Protein 2GD9 (pdb70)

Solvent-accessible surface area: 19080 Å² total

Organism: Bacillus subtilis (strain 168) (NCBI:txid224308)

CATH classification: 3.40.430.10

InterPro domains:
  IPR002734 Bacterial bifunctional deaminase-reductase, C-terminal [PF01872] (9-180)
  IPR024072 Dihydrofolate reductase-like domain superfamily [G3DSA:3.40.430.10] (8-184)
  IPR024072 Dihydrofolate reductase-like domain superfamily [SSF53597] (8-185)
  IPR050765 Riboflavin Biosynthesis HTP Reductase [PTHR38011] (5-185)

Foldseek 3Di:
DDDDDDQAFEAEAAEAEQQFARAAAVRHDVLPDDPPCLLVVLVQFQEEEEEPVCCVPVNQQPVSVVSSVNHHYDYHHQDADPVVRHTDDDVVVVVVVVVVVSVDDGGYYYHDDDLRVQQSCVQNVRHFKYWYFYAHDDSVHHRGNHDPRDDDDDWADDWDADPRRTIIDMTGD/DDDDDDQAAEEEAAEAEPQFARAFAVRDPVLDDDPPCLVVVLVQDQEEEEEPVGCVVLVQDAVNVSVVSSVNHHYDYHYPCPDQVVVVVVVVVVSVDDDGYYYHYDDLSVLASCVLNVRHFKYFYWYAHDDNPHHRGSHDPRPDDQDWDDDWDADPNRIITDMTG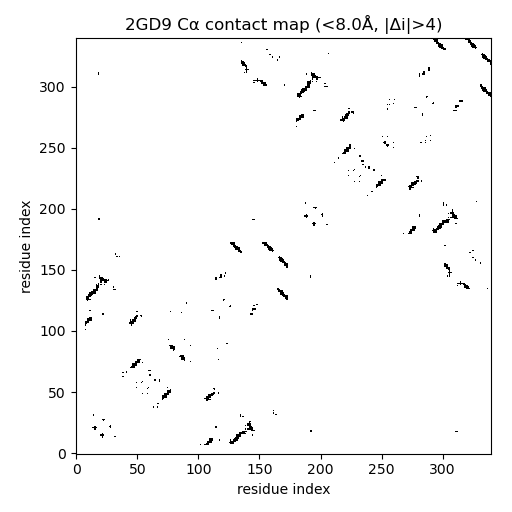RD

Structure (mmCIF, N/CA/C/O backbone):
data_2GD9
#
_entry.id   2GD9
#
_cell.length_a   64.915
_cell.length_b   64.915
_cell.length_c   143.648
_cell.angle_alpha   90.000
_cell.angle_beta   90.000
_cell.angle_gamma   90.000
#
_symmetry.space_group_name_H-M   'P 43'
#
loop_
_entity.id
_entity.type
_entity.pdbx_description
1 polymer 'Hypothetical protein yyaP'
2 non-polymer 'CHLORIDE ION'
3 non-polymer 'PHOSPHATE ION'
4 non-polymer 1,2-ETHANEDIOL
5 water water
#
loop_
_atom_site.group_PDB
_atom_site.id
_atom_site.type_symbol
_atom_site.label_atom_id
_atom_site.label_alt_id
_atom_site.label_comp_id
_atom_site.label_asym_id
_atom_site.label_entity_id
_atom_site.label_seq_id
_atom_site.pdbx_PDB_ins_code
_atom_site.Cartn_x
_atom_site.Cartn_y
_atom_site.Cartn_z
_atom_site.occupancy
_atom_site.B_iso_or_equiv
_atom_site.auth_seq_id
_atom_site.auth_comp_id
_atom_site.auth_asym_id
_atom_site.auth_atom_id
_atom_site.pdbx_PDB_model_num
ATOM 1 N N . GLY A 1 1 ? 42.938 22.445 111.626 1.00 30.43 0 GLY A N 1
ATOM 2 C CA . GLY A 1 1 ? 42.067 21.688 110.690 1.00 30.35 0 GLY A CA 1
ATOM 3 C C . GLY A 1 1 ? 40.687 22.280 110.482 1.00 30.74 0 GLY A C 1
ATOM 4 O O . GLY A 1 1 ? 40.182 23.067 111.282 1.00 30.35 0 GLY A O 1
ATOM 13 N N . THR A 1 3 ? 36.746 22.673 110.310 1.00 30.34 2 THR A N 1
ATOM 14 C CA . THR A 1 3 ? 35.687 22.313 111.232 1.00 29.22 2 THR A CA 1
ATOM 15 C C . THR A 1 3 ? 34.312 22.412 110.560 1.00 28.60 2 THR A C 1
ATOM 16 O O . THR A 1 3 ? 33.344 21.818 111.041 1.00 29.01 2 THR A O 1
ATOM 20 N N . ASN A 1 4 ? 34.250 23.142 109.442 1.00 28.13 3 ASN A N 1
ATOM 21 C CA . ASN A 1 4 ? 33.021 23.366 108.636 1.00 27.76 3 ASN A CA 1
ATOM 22 C C . ASN A 1 4 ? 33.397 23.937 107.249 1.00 27.48 3 ASN A C 1
ATOM 23 O O . ASN A 1 4 ? 34.446 24.552 107.079 1.00 25.59 3 ASN A O 1
ATOM 28 N N . ASN A 1 5 ? 32.544 23.672 106.259 1.00 28.38 4 ASN A N 1
ATOM 29 C CA . ASN A 1 5 ? 32.680 24.236 104.926 1.00 28.84 4 ASN A CA 1
ATOM 30 C C . ASN A 1 5 ? 31.305 24.570 104.401 1.00 29.79 4 ASN A C 1
ATOM 31 O O . ASN A 1 5 ? 30.364 23.784 104.500 1.00 30.62 4 ASN A O 1
ATOM 36 N N . LEU A 1 6 ? 31.182 25.769 103.866 1.00 30.88 5 LEU A N 1
ATOM 37 C CA . LEU A 1 6 ? 29.991 26.151 103.169 1.00 31.26 5 LEU A CA 1
ATOM 38 C C . LEU A 1 6 ? 30.397 26.583 101.748 1.00 31.62 5 LEU A C 1
ATOM 39 O O . LEU A 1 6 ? 31.100 27.587 101.544 1.00 31.72 5 LEU A O 1
ATOM 41 N N . LYS A 1 7 ? 29.993 25.766 100.773 1.00 32.40 6 LYS A N 1
ATOM 42 C CA . LYS A 1 7 ? 30.012 26.145 99.357 1.00 32.75 6 LYS A CA 1
ATOM 43 C C . LYS A 1 7 ? 28.606 26.659 99.038 1.00 32.98 6 LYS A C 1
ATOM 44 O O . LYS A 1 7 ? 27.628 25.903 99.131 1.00 33.22 6 LYS A O 1
ATOM 50 N N . GLN A 1 8 ? 28.501 27.962 98.740 1.00 32.40 7 GLN A N 1
ATOM 51 C CA . GLN A 1 8 ? 27.205 28.617 98.584 1.00 31.48 7 GLN A CA 1
ATOM 52 C C . GLN A 1 8 ? 26.541 28.017 97.351 1.00 31.06 7 GLN A C 1
ATOM 53 O O . GLN A 1 8 ? 27.182 27.835 96.314 1.00 30.32 7 GLN A O 1
ATOM 59 N N . ARG A 1 9 ? 25.266 27.676 97.497 1.00 30.78 8 ARG A N 1
ATOM 60 C CA . ARG A 1 9 ? 24.473 27.084 96.415 1.00 31.16 8 ARG A CA 1
ATOM 61 C C . ARG A 1 9 ? 23.996 28.090 95.332 1.00 31.40 8 ARG A C 1
ATOM 62 O O . ARG A 1 9 ? 23.585 29.229 95.591 1.00 30.96 8 ARG A O 1
ATOM 70 N N . ARG A 1 10 ? 24.000 27.632 94.100 1.00 31.82 9 ARG A N 1
ATOM 71 C CA . ARG A 1 10 ? 23.770 28.537 93.035 1.00 32.17 9 ARG A CA 1
ATOM 72 C C . ARG A 1 10 ? 22.621 28.077 92.207 1.00 31.16 9 ARG A C 1
ATOM 73 O O . ARG A 1 10 ? 22.439 26.890 92.000 1.00 30.75 9 ARG A O 1
ATOM 81 N N . ILE A 1 11 ? 21.816 29.052 91.801 1.00 30.01 10 ILE A N 1
ATOM 82 C CA . ILE A 1 11 ? 20.769 28.840 90.847 1.00 28.82 10 ILE A CA 1
ATOM 83 C C . ILE A 1 11 ? 21.357 29.145 89.472 1.00 28.31 10 ILE A C 1
ATOM 84 O O . ILE A 1 11 ? 21.959 30.207 89.225 1.00 26.85 10 ILE A O 1
ATOM 89 N N . ILE A 1 12 ? 21.219 28.156 88.597 1.00 28.13 11 ILE A N 1
ATOM 90 C CA . ILE A 1 12 ? 21.882 28.169 87.293 1.00 27.78 11 ILE A CA 1
ATOM 91 C C . ILE A 1 12 ? 20.859 27.997 86.191 1.00 27.71 11 ILE A C 1
ATOM 92 O O . ILE A 1 12 ? 20.021 27.113 86.254 1.00 27.40 11 ILE A O 1
ATOM 97 N N . LEU A 1 13 ? 20.909 28.905 85.221 1.00 28.73 12 LEU A N 1
ATOM 98 C CA . LEU A 1 13 ? 20.241 28.731 83.920 1.00 29.21 12 LEU A CA 1
ATOM 99 C C . LEU A 1 13 ? 21.195 28.057 82.945 1.00 28.80 12 LEU A C 1
ATOM 100 O O . LEU A 1 13 ? 22.341 28.482 82.822 1.00 28.12 12 LEU A O 1
ATOM 105 N N . ASP A 1 14 ? 20.713 26.990 82.295 1.00 28.67 13 ASP A N 1
ATOM 106 C CA . ASP A 1 14 ? 21.443 26.294 81.241 1.00 28.29 13 ASP A CA 1
ATOM 107 C C . ASP A 1 14 ? 20.482 26.016 80.062 1.00 27.84 13 ASP A C 1
ATOM 108 O O . ASP A 1 14 ? 19.659 25.098 80.099 1.00 27.80 13 ASP A O 1
ATOM 113 N N . LEU A 1 15 ? 20.590 26.836 79.025 1.00 27.45 14 LEU A N 1
ATOM 114 C CA . LEU A 1 15 ? 19.614 26.810 77.956 1.00 26.76 14 LEU A CA 1
ATOM 115 C C . LEU A 1 15 ? 20.135 27.264 76.596 1.00 26.51 14 LEU A C 1
ATOM 116 O O . LEU A 1 15 ? 21.131 27.964 76.463 1.00 25.25 14 LEU A O 1
ATOM 121 N N . ALA A 1 16 ? 19.409 26.828 75.577 1.00 26.54 15 ALA A N 1
ATOM 122 C CA . ALA A 1 16 ? 19.578 27.309 74.228 1.00 25.80 15 ALA A CA 1
ATOM 123 C C . ALA A 1 16 ? 18.876 28.657 74.080 1.00 25.66 15 ALA A C 1
ATOM 124 O O . ALA A 1 16 ? 17.797 28.897 74.631 1.00 23.97 15 ALA A O 1
ATOM 126 N N . VAL A 1 17 ? 19.537 29.556 73.352 1.00 26.45 16 VAL A N 1
ATOM 127 C CA . VAL A 1 17 ? 18.994 30.883 73.064 1.00 26.21 16 VAL A CA 1
ATOM 128 C C . VAL A 1 17 ? 19.350 31.208 71.625 1.00 26.44 16 VAL A C 1
ATOM 129 O O . VAL A 1 17 ? 20.420 30.814 71.139 1.00 26.25 16 VAL A O 1
ATOM 133 N N . THR A 1 18 ? 18.453 31.884 70.910 1.00 26.44 17 THR A N 1
ATOM 134 C CA . THR A 1 18 ? 18.775 32.265 69.524 1.00 25.92 17 THR A CA 1
ATOM 135 C C . THR A 1 18 ? 19.740 33.447 69.515 1.00 25.78 17 THR A C 1
ATOM 136 O O . THR A 1 18 ? 20.036 34.056 70.546 1.00 26.21 17 THR A O 1
ATOM 140 N N . LEU A 1 19 ? 20.241 33.772 68.340 1.00 26.06 18 LEU A N 1
ATOM 141 C CA . LEU A 1 19 ? 21.130 34.896 68.240 1.00 26.62 18 LEU A CA 1
ATOM 142 C C . LEU A 1 19 ? 20.352 36.189 68.558 1.00 27.13 18 LEU A C 1
ATOM 143 O O . LEU A 1 19 ? 20.894 37.051 69.199 1.00 27.23 18 LEU A O 1
ATOM 148 N N . ASP A 1 20 ? 19.085 36.312 68.149 1.00 27.47 19 ASP A N 1
ATOM 149 C CA . ASP A 1 20 ? 18.269 37.474 68.547 1.00 27.83 19 ASP A CA 1
ATOM 150 C C . ASP A 1 20 ? 17.579 37.377 69.938 1.00 28.64 19 ASP A C 1
ATOM 151 O O . ASP A 1 20 ? 16.678 38.159 70.238 1.00 29.42 19 ASP A O 1
ATOM 156 N N . GLY A 1 21 ? 17.991 36.411 70.763 1.00 29.00 20 GLY A N 1
ATOM 157 C CA . GLY A 1 21 ? 17.737 36.428 72.196 1.00 28.88 20 GLY A CA 1
ATOM 158 C C . GLY A 1 21 ? 16.538 35.665 72.724 1.00 28.77 20 GLY A C 1
ATOM 159 O O . GLY A 1 21 ? 16.142 35.891 73.841 1.00 28.53 20 GLY A O 1
ATOM 160 N N . PHE A 1 22 ? 15.985 34.764 71.921 1.00 29.13 21 PHE A N 1
ATOM 161 C CA . PHE A 1 22 ? 14.752 34.044 72.248 1.00 29.59 21 PHE A CA 1
ATOM 162 C C . PHE A 1 22 ? 15.090 32.630 72.723 1.00 30.19 21 PHE A C 1
ATOM 163 O O . PHE A 1 22 ? 15.887 31.915 72.096 1.00 30.86 21 PHE A O 1
ATOM 171 N N . ILE A 1 23 ? 14.478 32.218 73.819 1.00 30.64 22 ILE A N 1
ATOM 172 C CA . ILE A 1 23 ? 14.762 30.901 74.372 1.00 31.12 22 ILE A CA 1
ATOM 173 C C . ILE A 1 23 ? 13.819 29.822 73.843 1.00 32.09 22 ILE A C 1
ATOM 174 O O . ILE A 1 23 ? 14.018 28.612 74.070 1.00 32.64 22 ILE A O 1
ATOM 179 N N . GLU A 1 24 ? 12.843 30.269 73.074 1.00 33.24 23 GLU A N 1
ATOM 180 C CA . GLU A 1 24 ? 11.695 29.461 72.695 1.00 34.44 23 GLU A CA 1
ATOM 181 C C . GLU A 1 24 ? 10.957 30.267 71.651 1.00 34.54 23 GLU A C 1
ATOM 182 O O . GLU A 1 24 ? 10.930 31.486 71.737 1.00 34.13 23 GLU A O 1
ATOM 188 N N . GLY A 1 25 ? 10.391 29.610 70.645 1.00 35.73 24 GLY A N 1
ATOM 189 C CA . GLY A 1 25 ? 9.544 30.298 69.675 1.00 36.57 24 GLY A CA 1
ATOM 190 C C . GLY A 1 25 ? 8.264 30.835 70.316 1.00 37.43 24 GLY A C 1
ATOM 191 O O . GLY A 1 25 ? 7.896 30.437 71.420 1.00 37.49 24 GLY A O 1
ATOM 192 N N . LYS A 1 26 ? 7.576 31.730 69.619 1.00 38.57 25 LYS A N 1
ATOM 193 C CA . LYS A 1 26 ? 6.420 32.434 70.199 1.00 39.99 25 LYS A CA 1
ATOM 194 C C . LYS A 1 26 ? 5.274 31.471 70.537 1.00 40.20 25 LYS A C 1
ATOM 195 O O . LYS A 1 26 ? 4.559 31.709 71.502 1.00 40.52 25 LYS A O 1
ATOM 201 N N . ASN A 1 27 ? 5.130 30.387 69.762 1.00 40.87 26 ASN A N 1
ATOM 202 C CA . ASN A 1 27 ? 4.205 29.278 70.083 1.00 41.54 26 ASN A CA 1
ATOM 203 C C . ASN A 1 27 ? 4.966 28.074 70.689 1.00 41.23 26 ASN A C 1
ATOM 204 O O . ASN A 1 27 ? 4.618 26.912 70.451 1.00 41.10 26 ASN A O 1
ATOM 209 N N . GLY A 1 28 ? 6.023 28.363 71.453 1.00 40.98 27 GLY A N 1
ATOM 210 C CA . GLY A 1 28 ? 6.804 27.329 72.130 1.00 40.75 27 GLY A CA 1
ATOM 211 C C . GLY A 1 28 ? 7.748 26.487 71.274 1.00 40.65 27 GLY A C 1
ATOM 212 O O . GLY A 1 28 ? 8.127 25.378 71.676 1.00 40.58 27 GLY A O 1
ATOM 213 N N . GLU A 1 29 ? 8.147 26.997 70.109 1.00 40.32 28 GLU A N 1
ATOM 214 C CA . GLU A 1 29 ? 8.984 26.216 69.194 1.00 40.04 28 GLU A CA 1
ATOM 215 C C . GLU A 1 29 ? 10.425 26.151 69.697 1.00 39.40 28 GLU A C 1
ATOM 216 O O . GLU A 1 29 ? 11.018 27.163 70.037 1.00 38.99 28 GLU A O 1
ATOM 222 N N . VAL A 1 30 ? 10.956 24.932 69.715 1.00 38.81 29 VAL A N 1
ATOM 223 C CA . VAL A 1 30 ? 12.314 24.619 70.122 1.00 38.18 29 VAL A CA 1
ATOM 224 C C . VAL A 1 30 ? 12.883 23.560 69.170 1.00 37.88 29 VAL A C 1
ATOM 225 O O . VAL A 1 30 ? 13.668 22.715 69.573 1.00 37.79 29 VAL A O 1
ATOM 229 N N . ASP A 1 31 ? 12.469 23.613 67.905 1.00 37.91 30 ASP A N 1
ATOM 230 C CA . ASP A 1 31 ? 12.939 22.672 66.873 1.00 38.00 30 ASP A CA 1
ATOM 231 C C . ASP A 1 31 ? 14.376 22.990 66.462 1.00 37.73 30 ASP A C 1
ATOM 232 O O . ASP A 1 31 ? 15.168 22.081 66.145 1.00 37.91 30 ASP A O 1
ATOM 237 N N . TRP A 1 32 ? 14.670 24.295 66.477 1.00 36.81 31 TRP A N 1
ATOM 238 C CA . TRP A 1 32 ? 15.974 24.886 66.201 1.00 36.07 31 TRP A CA 1
ATOM 239 C C . TRP A 1 32 ? 17.056 24.595 67.273 1.00 36.72 31 TRP A C 1
ATOM 240 O O . TRP A 1 32 ? 18.241 24.874 67.060 1.00 36.91 31 TRP A O 1
ATOM 251 N N . CYS A 1 33 ? 16.660 24.051 68.420 1.00 36.93 32 CYS A N 1
ATOM 252 C CA . CYS A 1 33 ? 17.612 23.701 69.470 1.00 37.15 32 CYS A CA 1
ATOM 253 C C . CYS A 1 33 ? 18.431 22.469 69.103 1.00 38.74 32 CYS A C 1
ATOM 254 O O . CYS A 1 33 ? 17.924 21.513 68.518 1.00 38.51 32 CYS A O 1
ATOM 257 N N . ILE A 1 34 ? 19.707 22.509 69.468 1.00 40.44 33 ILE A N 1
ATOM 258 C CA . ILE A 1 34 ? 20.662 21.499 69.081 1.00 41.63 33 ILE A CA 1
ATOM 259 C C . ILE A 1 34 ? 21.277 20.932 70.342 1.00 43.51 33 ILE A C 1
ATOM 260 O O . ILE A 1 34 ? 21.806 21.668 71.157 1.00 43.65 33 ILE A O 1
ATOM 273 N N . ASP A 1 36 ? 24.176 18.827 71.731 1.00 48.25 35 ASP A N 1
ATOM 274 C CA . ASP A 1 36 ? 25.487 18.403 71.344 1.00 48.30 35 ASP A CA 1
ATOM 275 C C . ASP A 1 36 ? 26.031 17.594 72.504 1.00 48.62 35 ASP A C 1
ATOM 276 O O . ASP A 1 36 ? 25.856 17.986 73.675 1.00 48.79 35 ASP A O 1
ATOM 281 N N . PRO A 1 37 ? 26.669 16.448 72.192 1.00 48.87 36 PRO A N 1
ATOM 282 C CA . PRO A 1 37 ? 27.275 15.584 73.227 1.00 48.90 36 PRO A CA 1
ATOM 283 C C . PRO A 1 37 ? 28.366 16.243 74.113 1.00 48.69 36 PRO A C 1
ATOM 284 O O . PRO A 1 37 ? 28.561 15.799 75.255 1.00 48.65 36 PRO A O 1
ATOM 288 N N . ASP A 1 38 ? 29.046 17.285 73.598 1.00 48.21 37 ASP A N 1
ATOM 289 C CA . ASP A 1 38 ? 30.154 17.968 74.317 1.00 47.65 37 ASP A CA 1
ATOM 290 C C . ASP A 1 38 ? 29.792 19.296 75.032 1.00 47.66 37 ASP A C 1
ATOM 291 O O . ASP A 1 38 ? 30.687 20.076 75.373 1.00 47.19 37 ASP A O 1
ATOM 304 N N . GLY A 1 40 ? 28.822 19.625 77.997 1.00 47.43 39 GLY A N 1
ATOM 305 C CA . GLY A 1 40 ? 29.120 19.477 79.416 1.00 46.71 39 GLY A CA 1
ATOM 306 C C . GLY A 1 40 ? 27.873 19.332 80.254 1.00 45.93 39 GLY A C 1
ATOM 307 O O . GLY A 1 40 ? 27.827 19.812 81.387 1.00 45.38 39 GLY A O 1
ATOM 308 N N . PHE A 1 41 ? 26.872 18.656 79.693 1.00 45.26 40 PHE A N 1
ATOM 309 C CA . PHE A 1 41 ? 25.524 18.632 80.274 1.00 45.20 40 PHE A CA 1
ATOM 310 C C . PHE A 1 41 ? 25.417 17.524 81.351 1.00 43.99 40 PHE A C 1
ATOM 311 O O . PHE A 1 41 ? 24.734 17.687 82.363 1.00 43.25 40 PHE A O 1
ATOM 319 N N . THR A 1 42 ? 26.113 16.408 81.127 1.00 42.64 41 THR A N 1
ATOM 320 C CA . THR A 1 42 ? 26.255 15.357 82.136 1.00 41.75 41 THR A CA 1
ATOM 321 C C . THR A 1 42 ? 27.015 15.870 83.340 1.00 40.88 41 THR A C 1
ATOM 322 O O . THR A 1 42 ? 26.614 15.622 84.470 1.00 40.50 41 THR A O 1
ATOM 326 N N . ASP A 1 43 ? 28.119 16.569 83.076 1.00 39.94 42 ASP A N 1
ATOM 327 C CA . ASP A 1 43 ? 28.949 17.170 84.117 1.00 39.53 42 ASP A CA 1
ATOM 328 C C . ASP A 1 43 ? 28.253 18.321 84.873 1.00 38.24 42 ASP A C 1
ATOM 329 O O . ASP A 1 43 ? 28.483 18.527 86.077 1.00 37.83 42 ASP A O 1
ATOM 334 N N . PHE A 1 44 ? 27.414 19.077 84.160 1.00 37.34 43 PHE A N 1
ATOM 335 C CA . PHE A 1 44 ? 26.553 20.101 84.780 1.00 35.99 43 PHE A CA 1
ATOM 336 C C . PHE A 1 44 ? 25.512 19.432 85.711 1.00 35.72 43 PHE A C 1
ATOM 337 O O . PHE A 1 44 ? 25.357 19.824 86.865 1.00 35.05 43 PHE A O 1
ATOM 345 N N . LEU A 1 45 ? 24.845 18.384 85.229 1.00 35.88 44 LEU A N 1
ATOM 346 C CA . LEU A 1 45 ? 23.902 17.632 86.060 1.00 35.96 44 LEU A CA 1
ATOM 347 C C . LEU A 1 45 ? 24.557 17.125 87.383 1.00 36.00 44 LEU A C 1
ATOM 348 O O . LEU A 1 45 ? 23.979 17.255 88.465 1.00 35.35 44 LEU A O 1
ATOM 353 N N . ASN A 1 46 ? 25.782 16.602 87.300 1.00 35.91 45 ASN A N 1
ATOM 354 C CA . ASN A 1 46 ? 26.485 16.108 88.503 1.00 35.96 45 ASN A CA 1
ATOM 355 C C . ASN A 1 46 ? 26.780 17.187 89.534 1.00 35.19 45 ASN A C 1
ATOM 356 O O . ASN A 1 46 ? 26.974 16.877 90.682 1.00 35.54 45 ASN A O 1
ATOM 361 N N . GLN A 1 47 ? 26.797 18.446 89.104 1.00 35.01 46 GLN A N 1
ATOM 362 C CA . GLN A 1 47 ? 27.024 19.594 89.972 1.00 34.49 46 GLN A CA 1
ATOM 363 C C . GLN A 1 47 ? 25.715 20.136 90.616 1.00 33.77 46 GLN A C 1
ATOM 364 O O . GLN A 1 47 ? 25.785 21.017 91.478 1.00 33.34 46 GLN A O 1
ATOM 370 N N . ILE A 1 48 ? 24.553 19.612 90.209 1.00 32.94 47 ILE A N 1
ATOM 371 C CA . ILE A 1 48 ? 23.259 19.998 90.791 1.00 32.69 47 ILE A CA 1
ATOM 372 C C . ILE A 1 48 ? 22.607 18.827 91.514 1.00 32.53 47 ILE A C 1
ATOM 373 O O . ILE A 1 48 ? 22.780 17.664 91.131 1.00 32.27 47 ILE A O 1
ATOM 378 N N . ASP A 1 49 ? 21.845 19.141 92.558 1.00 32.12 48 ASP A N 1
ATOM 379 C CA . ASP A 1 49 ? 21.030 18.135 93.237 1.00 31.65 48 ASP A CA 1
ATOM 380 C C . ASP A 1 49 ? 19.518 18.411 93.092 1.00 31.85 48 ASP A C 1
ATOM 381 O O . ASP A 1 49 ? 18.699 17.522 93.373 1.00 31.81 48 ASP A O 1
ATOM 386 N N . THR A 1 50 ? 19.171 19.609 92.592 1.00 31.96 49 THR A N 1
ATOM 387 C CA . THR A 1 50 ? 17.778 20.101 92.506 1.00 31.81 49 THR A CA 1
ATOM 388 C C . THR A 1 50 ? 17.461 20.745 91.143 1.00 30.84 49 THR A C 1
ATOM 389 O O . THR A 1 50 ? 18.323 21.338 90.491 1.00 30.08 49 THR A O 1
ATOM 393 N N . ILE A 1 51 ? 16.201 20.619 90.740 1.00 31.11 50 ILE A N 1
ATOM 394 C CA . ILE A 1 51 ? 15.668 21.273 89.527 1.00 31.18 50 ILE A CA 1
ATOM 395 C C . ILE A 1 51 ? 14.388 22.013 89.881 1.00 30.84 50 ILE A C 1
ATOM 396 O O . ILE A 1 51 ? 13.482 21.420 90.470 1.00 31.03 50 ILE A O 1
ATOM 401 N N . LEU A 1 52 ? 14.326 23.292 89.505 1.00 30.70 51 LEU A N 1
ATOM 402 C CA . LEU A 1 52 ? 13.129 24.143 89.678 1.00 30.47 51 LEU A CA 1
ATOM 403 C C . LEU A 1 52 ? 12.329 24.224 88.384 1.00 30.10 51 LEU A C 1
ATOM 404 O O . LEU A 1 52 ? 12.886 24.447 87.314 1.00 29.23 51 LEU A O 1
ATOM 409 N N . TYR A 1 53 ? 11.021 24.030 88.533 1.00 30.07 52 TYR A N 1
ATOM 410 C CA . TYR A 1 53 ? 10.031 24.065 87.479 1.00 30.20 52 TYR A CA 1
ATOM 411 C C . TYR A 1 53 ? 8.892 24.940 87.953 1.00 30.21 52 TYR A C 1
ATOM 412 O O . TYR A 1 53 ? 8.568 24.917 89.124 1.00 29.78 52 TYR A O 1
ATOM 421 N N . GLY A 1 54 ? 8.253 25.665 87.046 1.00 30.79 53 GLY A N 1
ATOM 422 C CA . GLY A 1 54 ? 6.910 26.187 87.286 1.00 31.47 53 GLY A CA 1
ATOM 423 C C . GLY A 1 54 ? 5.950 25.081 86.885 1.00 32.39 53 GLY A C 1
ATOM 424 O O . GLY A 1 54 ? 6.350 24.156 86.155 1.00 32.59 53 GLY A O 1
ATOM 425 N N . ARG A 1 55 ? 4.696 25.170 87.338 1.00 33.31 54 ARG A N 1
ATOM 426 C CA . ARG A 1 55 ? 3.703 24.072 87.180 1.00 33.89 54 ARG A CA 1
ATOM 427 C C . ARG A 1 55 ? 3.485 23.611 85.736 1.00 33.97 54 ARG A C 1
ATOM 428 O O . ARG A 1 55 ? 3.327 22.413 85.491 1.00 33.69 54 ARG A O 1
ATOM 436 N N . LYS A 1 56 ? 3.486 24.562 84.800 1.00 34.38 55 LYS A N 1
ATOM 437 C CA . LYS A 1 56 ? 3.250 24.281 83.372 1.00 34.90 55 LYS A CA 1
ATOM 438 C C . LYS A 1 56 ? 4.416 23.527 82.686 1.00 35.71 55 LYS A C 1
ATOM 439 O O . LYS A 1 56 ? 4.185 22.681 81.828 1.00 35.49 55 LYS A O 1
ATOM 445 N N . SER A 1 57 ? 5.656 23.844 83.064 1.00 37.55 56 SER A N 1
ATOM 446 C CA . SER A 1 57 ? 6.841 23.135 82.572 1.00 38.20 56 SER A CA 1
ATOM 447 C C . SER A 1 57 ? 6.935 21.752 83.228 1.00 39.30 56 SER A C 1
ATOM 448 O O . SER A 1 57 ? 7.291 20.777 82.584 1.00 38.92 56 SER A O 1
ATOM 451 N N . PHE A 1 58 ? 6.597 21.668 84.510 1.00 40.83 57 PHE A N 1
ATOM 452 C CA . PHE A 1 58 ? 6.601 20.385 85.207 1.00 42.13 57 PHE A CA 1
ATOM 453 C C . PHE A 1 58 ? 5.620 19.372 84.601 1.00 43.77 57 PHE A C 1
ATOM 454 O O . PHE A 1 58 ? 5.983 18.211 84.376 1.00 43.61 57 PHE A O 1
ATOM 462 N N . ASP A 1 59 ? 4.380 19.816 84.368 1.00 45.96 58 ASP A N 1
ATOM 463 C CA . ASP A 1 59 ? 3.307 18.956 83.829 1.00 47.62 58 ASP A CA 1
ATOM 464 C C . ASP A 1 59 ? 3.558 18.439 82.399 1.00 49.59 58 ASP A C 1
ATOM 465 O O . ASP A 1 59 ? 3.054 17.377 82.037 1.00 49.66 58 ASP A O 1
ATOM 470 N N . LEU A 1 60 ? 4.338 19.187 81.615 1.00 52.12 59 LEU A N 1
ATOM 471 C CA . LEU A 1 60 ? 4.736 18.813 80.251 1.00 54.14 59 LEU A CA 1
ATOM 472 C C . LEU A 1 60 ? 6.064 18.033 80.188 1.00 55.98 59 LEU A C 1
ATOM 473 O O . LEU A 1 60 ? 6.083 16.865 79.795 1.00 56.20 59 LEU A O 1
ATOM 478 N N . TRP A 1 61 ? 7.162 18.680 80.575 1.00 58.30 60 TRP A N 1
ATOM 479 C CA . TRP A 1 61 ? 8.517 18.122 80.408 1.00 60.21 60 TRP A CA 1
ATOM 480 C C . TRP A 1 61 ? 8.999 17.344 81.654 1.00 60.98 60 TRP A C 1
ATOM 481 O O . TRP A 1 61 ? 9.941 16.560 81.570 1.00 61.14 60 TRP A O 1
ATOM 492 N N . GLY A 1 62 ? 8.338 17.539 82.794 1.00 61.84 61 GLY A N 1
ATOM 493 C CA . GLY A 1 62 ? 8.965 17.298 84.098 1.00 62.55 61 GLY A CA 1
ATOM 494 C C . GLY A 1 62 ? 9.004 15.896 84.665 1.00 63.29 61 GLY A C 1
ATOM 495 O O . GLY A 1 62 ? 9.569 15.692 85.735 1.00 62.98 61 GLY A O 1
ATOM 496 N N . GLN A 1 63 ? 8.397 14.931 83.977 1.00 64.63 62 GLN A N 1
ATOM 497 C CA . GLN A 1 63 ? 8.399 13.531 84.450 1.00 65.60 62 GLN A CA 1
ATOM 498 C C . GLN A 1 63 ? 8.669 12.471 83.348 1.00 66.11 62 GLN A C 1
ATOM 499 O O . GLN A 1 63 ? 8.465 11.274 83.595 1.00 66.31 62 GLN A O 1
ATOM 505 N N . TYR A 1 64 ? 9.124 12.879 82.157 1.00 66.60 63 TYR A N 1
ATOM 506 C CA . TYR A 1 64 ? 9.545 11.902 81.133 1.00 67.11 63 TYR A CA 1
ATOM 507 C C . TYR A 1 64 ? 10.388 12.543 80.034 1.00 67.06 63 TYR A C 1
ATOM 508 O O . TYR A 1 64 ? 9.879 13.292 79.200 1.00 67.08 63 TYR A O 1
ATOM 517 N N . LYS A 1 75 ? 18.440 9.591 76.532 1.00 57.68 74 LYS A N 1
ATOM 518 C CA . LYS A 1 75 ? 18.031 8.329 77.156 1.00 57.89 74 LYS A CA 1
ATOM 519 C C . LYS A 1 75 ? 18.657 8.133 78.541 1.00 57.67 74 LYS A C 1
ATOM 520 O O . LYS A 1 75 ? 17.988 7.702 79.491 1.00 57.58 74 LYS A O 1
ATOM 526 N N . GLU A 1 76 ? 19.954 8.420 78.629 1.00 57.35 75 GLU A N 1
ATOM 527 C CA . GLU A 1 76 ? 20.695 8.352 79.890 1.00 57.02 75 GLU A CA 1
ATOM 528 C C . GLU A 1 76 ? 20.635 9.678 80.625 1.00 56.44 75 GLU A C 1
ATOM 529 O O . GLU A 1 76 ? 20.639 9.702 81.858 1.00 56.27 75 GLU A O 1
ATOM 535 N N . LEU A 1 77 ? 20.604 10.768 79.849 1.00 55.81 76 LEU A N 1
ATOM 536 C CA . LEU A 1 77 ? 20.388 12.132 80.360 1.00 55.31 76 LEU A CA 1
ATOM 537 C C . LEU A 1 77 ? 19.107 12.264 81.172 1.00 54.45 76 LEU A C 1
ATOM 538 O O . LEU A 1 77 ? 19.058 13.027 82.131 1.00 54.30 76 LEU A O 1
ATOM 543 N N . TRP A 1 78 ? 18.072 11.535 80.770 1.00 53.49 77 TRP A N 1
ATOM 544 C CA . TRP A 1 78 ? 16.789 11.607 81.448 1.00 52.88 77 TRP A CA 1
ATOM 545 C C . TRP A 1 78 ? 16.787 10.812 82.747 1.00 51.29 77 TRP A C 1
ATOM 546 O O . TRP A 1 78 ? 16.028 11.134 83.653 1.00 50.89 77 TRP A O 1
ATOM 557 N N . LYS A 1 79 ? 17.664 9.810 82.856 1.00 49.62 78 LYS A N 1
ATOM 558 C CA . LYS A 1 79 ? 17.852 9.063 84.115 1.00 48.36 78 LYS A CA 1
ATOM 559 C C . LYS A 1 79 ? 18.550 9.928 85.193 1.00 47.20 78 LYS A C 1
ATOM 560 O O . LYS A 1 79 ? 18.184 9.880 86.372 1.00 46.89 78 LYS A O 1
ATOM 562 N N . LEU A 1 80 ? 19.553 10.709 84.765 1.00 45.94 79 LEU A N 1
ATOM 563 C CA . LEU A 1 80 ? 20.223 11.726 85.597 1.00 44.74 79 LEU A CA 1
ATOM 564 C C . LEU A 1 80 ? 19.281 12.868 85.950 1.00 43.47 79 LEU A C 1
ATOM 565 O O . LEU A 1 80 ? 19.187 13.253 87.122 1.00 43.59 79 LEU A O 1
ATOM 570 N N . VAL A 1 81 ? 18.631 13.441 84.934 1.00 41.82 80 VAL A N 1
ATOM 571 C CA . VAL A 1 81 ? 17.680 14.521 85.163 1.00 41.24 80 VAL A CA 1
ATOM 572 C C . VAL A 1 81 ? 16.662 14.107 86.248 1.00 40.49 80 VAL A C 1
ATOM 573 O O . VAL A 1 81 ? 16.541 14.775 87.296 1.00 40.67 80 VAL A O 1
ATOM 577 N N . HIS A 1 82 ? 15.973 12.985 86.021 1.00 39.68 81 HIS A N 1
ATOM 578 C CA . HIS A 1 82 ? 14.905 12.556 86.923 1.00 39.17 81 HIS A CA 1
ATOM 579 C C . HIS A 1 82 ? 15.447 12.018 88.247 1.00 38.42 81 HIS A C 1
ATOM 580 O O . HIS A 1 82 ? 14.686 11.865 89.183 1.00 38.44 81 HIS A O 1
ATOM 587 N N . SER A 1 83 ? 16.762 11.784 88.338 1.00 37.83 82 SER A N 1
ATOM 588 C CA . SER A 1 83 ? 17.423 11.485 89.625 1.00 37.03 82 SER A CA 1
ATOM 589 C C . SER A 1 83 ? 17.528 12.720 90.522 1.00 36.62 82 SER A C 1
ATOM 590 O O . SER A 1 83 ? 17.781 12.582 91.715 1.00 36.00 82 SER A O 1
ATOM 593 N N . LYS A 1 84 ? 17.326 13.917 89.958 1.00 36.24 83 LYS A N 1
ATOM 594 C CA . LYS A 1 84 ? 17.434 15.158 90.735 1.00 35.86 83 LYS A CA 1
ATOM 595 C C . LYS A 1 84 ? 16.167 15.426 91.535 1.00 35.94 83 LYS A C 1
ATOM 596 O O . LYS A 1 84 ? 15.087 15.021 91.145 1.00 36.16 83 LYS A O 1
ATOM 602 N N . LYS A 1 85 ? 16.313 16.092 92.678 1.00 36.27 84 LYS A N 1
ATOM 603 C CA . LYS A 1 85 ? 15.156 16.535 93.458 1.00 36.50 84 LYS A CA 1
ATOM 604 C C . LYS A 1 85 ? 14.431 17.571 92.603 1.00 35.89 84 LYS A C 1
ATOM 605 O O . LYS A 1 85 ? 15.065 18.396 91.941 1.00 36.20 84 LYS A O 1
ATOM 611 N N . LYS A 1 86 ? 13.111 17.486 92.559 1.00 35.45 85 LYS A N 1
ATOM 612 C CA . LYS A 1 86 ? 12.318 18.366 91.727 1.00 35.25 85 LYS A CA 1
ATOM 613 C C . LYS A 1 86 ? 11.507 19.265 92.624 1.00 35.08 85 LYS A C 1
ATOM 614 O O . LYS A 1 86 ? 10.952 18.796 93.600 1.00 35.33 85 LYS A O 1
ATOM 620 N N . TYR A 1 87 ? 11.469 20.561 92.314 1.00 34.89 86 TYR A N 1
ATOM 621 C CA . TYR A 1 87 ? 10.673 21.526 93.096 1.00 34.84 86 TYR A CA 1
ATOM 622 C C . TYR A 1 87 ? 9.833 22.399 92.149 1.00 34.10 86 TYR A C 1
ATOM 623 O O . TYR A 1 87 ? 10.335 22.875 91.145 1.00 33.92 86 TYR A O 1
ATOM 632 N N . VAL A 1 88 ? 8.562 22.611 92.497 1.00 33.71 87 VAL A N 1
ATOM 633 C CA . VAL A 1 88 ? 7.569 23.190 91.579 1.00 32.81 87 VAL A CA 1
ATOM 634 C C . VAL A 1 88 ? 6.963 24.475 92.166 1.00 32.12 87 VAL A C 1
ATOM 635 O O . VAL A 1 88 ? 6.434 24.457 93.268 1.00 32.02 87 VAL A O 1
ATOM 639 N N . PHE A 1 89 ? 7.093 25.572 91.408 1.00 31.85 88 PHE A N 1
ATOM 640 C CA . PHE A 1 89 ? 6.474 26.871 91.673 1.00 31.54 88 PHE A CA 1
ATOM 641 C C . PHE A 1 89 ? 5.121 27.029 90.908 1.00 31.89 88 PHE A C 1
ATOM 642 O O . PHE A 1 89 ? 4.851 26.380 89.864 1.00 31.11 88 PHE A O 1
ATOM 650 N N . SER A 1 90 ? 4.264 27.890 91.460 1.00 31.89 89 SER A N 1
ATOM 651 C CA . SER A 1 90 ? 3.029 28.292 90.792 1.00 31.35 89 SER A CA 1
ATOM 652 C C . SER A 1 90 ? 3.351 29.125 89.556 1.00 31.11 89 SER A C 1
ATOM 653 O O . SER A 1 90 ? 4.214 30.014 89.598 1.00 30.82 89 SER A O 1
ATOM 656 N N . ARG A 1 91 ? 2.664 28.795 88.461 1.00 30.99 90 ARG A N 1
ATOM 657 C CA . ARG A 1 91 ? 2.650 29.610 87.261 1.00 30.76 90 ARG A CA 1
ATOM 658 C C . ARG A 1 91 ? 1.192 29.865 86.869 1.00 30.00 90 ARG A C 1
ATOM 659 O O . ARG A 1 91 ? 0.723 29.416 85.816 1.00 30.21 90 ARG A O 1
ATOM 667 N N . THR A 1 92 ? 0.485 30.572 87.747 1.00 28.73 91 THR A N 1
ATOM 668 C CA . THR A 1 92 ? -0.862 31.049 87.485 1.00 27.73 91 THR A CA 1
ATOM 669 C C . THR A 1 92 ? -0.935 31.823 86.158 1.00 27.36 91 THR A C 1
ATOM 670 O O . THR A 1 92 ? -0.115 32.680 85.884 1.00 26.97 91 THR A O 1
ATOM 674 N N . GLN A 1 93 ? -1.936 31.512 85.344 1.00 27.47 92 GLN A N 1
ATOM 675 C CA . GLN A 1 93 ? -2.223 32.304 84.167 1.00 27.93 92 GLN A CA 1
ATOM 676 C C . GLN A 1 93 ? -3.289 33.365 84.488 1.00 27.34 92 GLN A C 1
ATOM 677 O O . GLN A 1 93 ? -4.400 33.050 84.957 1.00 27.63 92 GLN A O 1
ATOM 683 N N . ASN A 1 94 ? -2.926 34.624 84.257 1.00 26.55 93 ASN A N 1
ATOM 684 C CA . ASN A 1 94 ? -3.876 35.722 84.340 1.00 26.11 93 ASN A CA 1
ATOM 685 C C . ASN A 1 94 ? -4.611 35.856 83.001 1.00 26.16 93 ASN A C 1
ATOM 686 O O . ASN A 1 94 ? -4.008 36.211 81.973 1.00 25.72 93 ASN A O 1
ATOM 691 N N . GLU A 1 95 ? -5.912 35.592 83.028 1.00 26.11 94 GLU A N 1
ATOM 692 C CA . GLU A 1 95 ? -6.719 35.597 81.826 1.00 26.77 94 GLU A CA 1
ATOM 693 C C . GLU A 1 95 ? -7.008 37.022 81.345 1.00 27.22 94 GLU A C 1
ATOM 694 O O . GLU A 1 95 ? -7.493 37.208 80.222 1.00 26.65 94 GLU A O 1
ATOM 700 N N . ILE A 1 96 ? -6.709 38.011 82.190 1.00 28.12 95 ILE A N 1
ATOM 701 C CA . ILE A 1 96 ? -6.856 39.417 81.830 1.00 29.32 95 ILE A CA 1
ATOM 702 C C . ILE A 1 96 ? -5.978 39.753 80.619 1.00 30.56 95 ILE A C 1
ATOM 703 O O . ILE A 1 96 ? -6.482 40.263 79.621 1.00 30.22 95 ILE A O 1
ATOM 708 N N . ASP A 1 97 ? -4.679 39.453 80.717 1.00 32.03 96 ASP A N 1
ATOM 709 C CA . ASP A 1 97 ? -3.714 39.759 79.652 1.00 33.01 96 ASP A CA 1
ATOM 710 C C . ASP A 1 97 ? -3.027 38.515 79.041 1.00 33.46 96 ASP A C 1
ATOM 711 O O . ASP A 1 97 ? -2.136 38.653 78.186 1.00 33.30 96 ASP A O 1
ATOM 716 N N . ASN A 1 98 ? -3.459 37.320 79.467 1.00 33.78 97 ASN A N 1
ATOM 717 C CA . ASN A 1 98 ? -2.874 36.033 79.034 1.00 33.88 97 ASN A CA 1
ATOM 718 C C . ASN A 1 98 ? -1.371 35.922 79.274 1.00 33.76 97 ASN A C 1
ATOM 719 O O . ASN A 1 98 ? -0.624 35.455 78.426 1.00 33.25 97 ASN A O 1
ATOM 724 N N . GLN A 1 99 ? -0.964 36.338 80.463 1.00 34.00 98 GLN A N 1
ATOM 725 C CA . GLN A 1 99 ? 0.402 36.231 80.909 1.00 34.36 98 GLN A CA 1
ATOM 726 C C . GLN A 1 99 ? 0.469 35.612 82.302 1.00 33.49 98 GLN A C 1
ATOM 727 O O . GLN A 1 99 ? -0.502 35.655 83.063 1.00 33.07 98 GLN A O 1
ATOM 733 N N . ALA A 1 100 ? 1.617 35.003 82.599 1.00 32.76 99 ALA A N 1
ATOM 734 C CA . ALA A 1 100 ? 1.879 34.431 83.916 1.00 32.21 99 ALA A CA 1
ATOM 735 C C . ALA A 1 100 ? 1.890 35.518 84.977 1.00 31.85 99 ALA A C 1
ATOM 736 O O . ALA A 1 100 ? 2.334 36.649 84.734 1.00 31.33 99 ALA A O 1
ATOM 738 N N . ILE A 1 101 ? 1.384 35.160 86.154 1.00 31.36 100 ILE A N 1
ATOM 739 C CA . ILE A 1 101 ? 1.298 36.085 87.253 1.00 31.24 100 ILE A CA 1
ATOM 740 C C . ILE A 1 101 ? 1.845 35.372 88.477 1.00 31.13 100 ILE A C 1
ATOM 741 O O . ILE A 1 101 ? 1.454 34.241 88.768 1.00 30.70 100 ILE A O 1
ATOM 746 N N . PHE A 1 102 ? 2.791 36.043 89.144 1.00 31.52 101 PH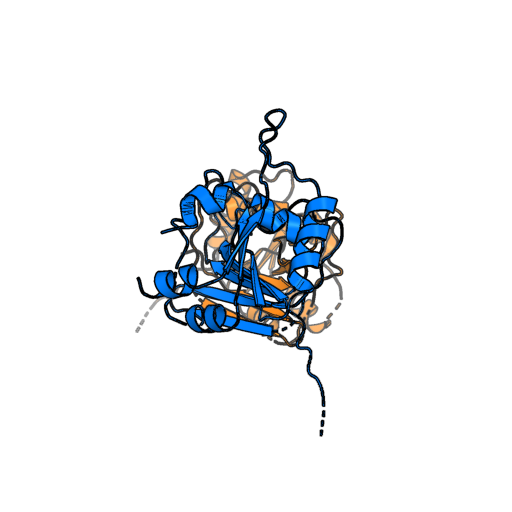E A N 1
ATOM 747 C CA . PHE A 1 102 ? 3.531 35.503 90.285 1.00 31.58 101 PHE A CA 1
ATOM 748 C C . PHE A 1 102 ? 3.412 36.452 91.488 1.00 31.76 101 PHE A C 1
ATOM 749 O O . PHE A 1 102 ? 3.247 37.677 91.350 1.00 30.89 101 PHE A O 1
ATOM 757 N N . ILE A 1 103 ? 3.508 35.854 92.671 1.00 31.80 102 ILE A N 1
ATOM 758 C CA . ILE A 1 103 ? 3.701 36.582 93.908 1.00 31.77 102 ILE A CA 1
ATOM 759 C C . ILE A 1 103 ? 5.214 36.490 94.234 1.00 32.10 102 ILE A C 1
ATOM 760 O O . ILE A 1 103 ? 5.698 35.460 94.673 1.00 31.37 102 ILE A O 1
ATOM 765 N N . ASN A 1 104 ? 5.948 37.569 93.996 1.00 32.73 103 ASN A N 1
ATOM 766 C CA . ASN A 1 104 ? 7.408 37.564 94.107 1.00 33.91 103 ASN A CA 1
ATOM 767 C C . ASN A 1 104 ? 7.920 37.286 95.507 1.00 34.33 103 ASN A C 1
ATOM 768 O O . ASN A 1 104 ? 9.001 36.716 95.654 1.00 33.59 103 ASN A O 1
ATOM 773 N N . ASP A 1 105 ? 7.163 37.726 96.514 1.00 35.33 104 ASP A N 1
ATOM 774 C CA . ASP A 1 105 ? 7.487 37.482 97.923 1.00 36.25 104 ASP A CA 1
ATOM 775 C C . ASP A 1 105 ? 7.409 36.006 98.269 1.00 36.62 104 ASP A C 1
ATOM 776 O O . ASP A 1 105 ? 8.188 35.544 99.091 1.00 37.68 104 ASP A O 1
ATOM 781 N N . ASN A 1 106 ? 6.451 35.284 97.682 1.00 37.08 105 ASN A N 1
ATOM 782 C CA . ASN A 1 106 ? 6.347 33.812 97.806 1.00 37.48 105 ASN A CA 1
ATOM 783 C C . ASN A 1 106 ? 7.537 33.106 97.169 1.00 37.52 105 ASN A C 1
ATOM 784 O O . ASN A 1 106 ? 8.065 32.151 97.718 1.00 37.71 105 ASN A O 1
ATOM 789 N N . ILE A 1 107 ? 7.912 33.559 95.973 1.00 38.02 106 ILE A N 1
ATOM 790 C CA . ILE A 1 107 ? 9.081 33.051 95.256 1.00 37.76 106 ILE A CA 1
ATOM 791 C C . ILE A 1 107 ? 10.336 33.180 96.109 1.00 37.44 106 ILE A C 1
ATOM 792 O O . ILE A 1 107 ? 11.040 32.202 96.284 1.00 36.84 106 ILE A O 1
ATOM 797 N N . LEU A 1 108 ? 10.593 34.370 96.647 1.00 37.92 107 LEU A N 1
ATOM 798 C CA . LEU A 1 108 ? 11.786 34.616 97.477 1.00 38.73 107 LEU A CA 1
ATOM 799 C C . LEU A 1 108 ? 11.801 33.805 98.774 1.00 39.21 107 LEU A C 1
ATOM 800 O O . LEU A 1 108 ? 12.854 33.324 99.178 1.00 39.62 107 LEU A O 1
ATOM 805 N N . GLU A 1 109 ? 10.650 33.694 99.436 1.00 39.73 108 GLU A N 1
ATOM 806 C CA . GLU A 1 109 ? 10.481 32.804 100.584 1.00 40.69 108 GLU A CA 1
ATOM 807 C C . GLU A 1 109 ? 10.839 31.357 100.230 1.00 40.22 108 GLU A C 1
ATOM 808 O O . GLU A 1 109 ? 11.615 30.711 100.941 1.00 40.21 108 GLU A O 1
ATOM 814 N N . GLU A 1 110 ? 10.284 30.854 99.124 1.00 39.66 109 GLU A N 1
ATOM 815 C CA . GLU A 1 110 ? 10.505 29.458 98.720 1.00 39.23 109 GLU A CA 1
ATOM 816 C C . GLU A 1 110 ? 11.943 29.168 98.313 1.00 38.44 109 GLU A C 1
ATOM 817 O O . GLU A 1 110 ? 12.474 28.100 98.666 1.00 38.35 109 GLU A O 1
ATOM 823 N N . VAL A 1 111 ? 12.562 30.103 97.583 1.00 37.48 110 VAL A N 1
ATOM 824 C CA . VAL A 1 111 ? 13.955 29.973 97.163 1.00 37.39 110 VAL A CA 1
ATOM 825 C C . VAL A 1 111 ? 14.893 30.042 98.383 1.00 37.35 110 VAL A C 1
ATOM 826 O O . VAL A 1 111 ? 15.838 29.279 98.466 1.00 38.21 110 VAL A O 1
ATOM 830 N N . ASN A 1 112 ? 14.621 30.931 99.328 1.00 37.16 111 ASN A N 1
ATOM 831 C CA . ASN A 1 112 ? 15.413 31.017 100.568 1.00 37.26 111 ASN A CA 1
ATOM 832 C C . ASN A 1 112 ? 15.299 29.802 101.507 1.00 36.83 111 ASN A C 1
ATOM 833 O O . ASN A 1 112 ? 16.293 29.345 102.083 1.00 35.18 111 ASN A O 1
ATOM 838 N N . LYS A 1 113 ? 14.090 29.269 101.615 1.00 37.26 112 LYS A N 1
ATOM 839 C CA . LYS A 1 113 ? 13.843 27.999 102.312 1.00 37.76 112 LYS A CA 1
ATOM 840 C C . LYS A 1 113 ? 14.732 26.853 101.769 1.00 37.94 112 LYS A C 1
ATOM 841 O O . LYS A 1 113 ? 15.279 26.076 102.554 1.00 38.04 112 LYS A O 1
ATOM 844 N N . LEU A 1 114 ? 14.861 26.768 100.434 1.00 38.08 113 LEU A N 1
ATOM 845 C CA . LEU A 1 114 ? 15.740 25.809 99.727 1.00 37.83 113 LEU A CA 1
ATOM 846 C C . LEU A 1 114 ? 17.225 26.014 99.972 1.00 37.40 113 LEU A C 1
ATOM 847 O O . LEU A 1 114 ? 17.961 25.070 100.215 1.00 36.55 113 LEU A O 1
ATOM 852 N N . LYS A 1 115 ? 17.652 27.265 99.840 1.00 37.55 114 LYS A N 1
ATOM 853 C CA . LYS A 1 115 ? 19.039 27.672 100.061 1.00 37.65 114 LYS A CA 1
ATOM 854 C C . LYS A 1 115 ? 19.491 27.464 101.522 1.00 38.56 114 LYS A C 1
ATOM 855 O O . LYS A 1 115 ? 20.703 27.389 101.803 1.00 38.58 114 LYS A O 1
ATOM 861 N N . LYS A 1 116 ? 18.525 27.386 102.446 1.00 39.07 115 LYS A N 1
ATOM 862 C CA . LYS A 1 116 ? 18.820 27.110 103.862 1.00 39.81 115 LYS A CA 1
ATOM 863 C C . LYS A 1 116 ? 19.324 25.694 104.021 1.00 39.78 115 LYS A C 1
ATOM 864 O O . LYS A 1 116 ? 20.169 25.439 104.859 1.00 39.54 115 LYS A O 1
ATOM 870 N N . ASN A 1 117 ? 18.823 24.781 103.196 1.00 40.38 116 ASN A N 1
ATOM 871 C CA . ASN A 1 117 ? 19.189 23.368 103.314 1.00 41.13 116 ASN A CA 1
ATOM 872 C C . ASN A 1 117 ? 20.577 23.094 102.783 1.00 41.50 116 ASN A C 1
ATOM 873 O O . ASN A 1 117 ? 21.076 23.842 101.943 1.00 41.55 116 ASN A O 1
ATOM 878 N N . PRO A 1 118 ? 21.212 22.010 103.270 1.00 41.92 117 PRO A N 1
ATOM 879 C CA . PRO A 1 118 ? 22.517 21.631 102.705 1.00 41.70 117 PRO A CA 1
ATOM 880 C C . PRO A 1 118 ? 22.353 20.996 101.307 1.00 40.75 117 PRO A C 1
ATOM 881 O O . PRO A 1 118 ? 21.338 20.362 101.047 1.00 41.60 117 PRO A O 1
ATOM 885 N N . GLY A 1 119 ? 23.321 21.182 100.412 1.00 39.32 118 GLY A N 1
ATOM 886 C CA . GLY A 1 119 ? 23.226 20.580 99.073 1.00 38.06 118 GLY A CA 1
ATOM 887 C C . GLY A 1 119 ? 24.137 21.201 98.021 1.00 36.66 118 GLY A C 1
ATOM 888 O O . GLY A 1 119 ? 24.965 22.044 98.334 1.00 35.92 118 GLY A O 1
ATOM 889 N N . LYS A 1 120 ? 23.968 20.759 96.777 1.00 35.11 119 LYS A N 1
ATOM 890 C CA . LYS A 1 120 ? 24.751 21.236 95.640 1.00 34.28 119 LYS A CA 1
ATOM 891 C C . LYS A 1 120 ? 23.952 22.307 94.871 1.00 33.08 119 LYS A C 1
ATOM 892 O O . LYS A 1 120 ? 23.124 22.981 95.427 1.00 33.43 119 LYS A O 1
ATOM 898 N N . ASP A 1 121 ? 24.204 22.478 93.585 1.00 32.60 120 ASP A N 1
ATOM 899 C CA . ASP A 1 121 ? 23.585 23.572 92.824 1.00 31.81 120 ASP A CA 1
ATOM 900 C C . ASP A 1 121 ? 22.161 23.256 92.323 1.00 30.70 120 ASP A C 1
ATOM 901 O O . ASP A 1 121 ? 21.667 22.152 92.453 1.00 30.62 120 ASP A O 1
ATOM 906 N N . ILE A 1 122 ? 21.492 24.283 91.819 1.00 30.14 121 ILE A N 1
ATOM 907 C CA . ILE A 1 122 ? 20.063 24.243 91.508 1.00 29.14 121 ILE A CA 1
ATOM 908 C C . ILE A 1 122 ? 19.898 24.718 90.079 1.00 28.54 121 ILE A C 1
ATOM 909 O O . ILE A 1 122 ? 20.316 25.807 89.746 1.00 28.56 121 ILE A O 1
ATOM 914 N N . TRP A 1 123 ? 19.255 23.899 89.261 1.00 28.78 122 TRP A N 1
ATOM 915 C CA . TRP A 1 123 ? 18.941 24.217 87.868 1.00 28.29 122 TRP A CA 1
ATOM 916 C C . TRP A 1 123 ? 17.544 24.807 87.747 1.00 28.00 122 TRP A C 1
ATOM 917 O O . TRP A 1 123 ? 16.566 24.149 88.021 1.00 26.57 122 TRP A O 1
ATOM 928 N N . LEU A 1 124 ? 17.478 26.056 87.309 1.00 28.47 123 LEU A N 1
ATOM 929 C CA . LEU A 1 124 ? 16.214 26.680 86.937 1.00 29.08 123 LEU A CA 1
ATOM 930 C C . LEU A 1 124 ? 15.875 26.280 85.491 1.00 29.71 123 LEU A C 1
ATOM 931 O O . LEU A 1 124 ? 16.394 26.838 84.504 1.00 28.98 123 LEU A O 1
ATOM 936 N N . TYR A 1 125 ? 14.991 25.287 85.401 1.00 31.28 124 TYR A N 1
ATOM 937 C CA . TYR A 1 125 ? 14.647 24.571 84.163 1.00 32.21 124 TYR A CA 1
ATOM 938 C C . TYR A 1 125 ? 13.691 25.321 83.177 1.00 32.06 124 TYR A C 1
ATOM 939 O O . TYR A 1 125 ? 13.885 25.302 81.955 1.00 32.05 124 TYR A O 1
ATOM 948 N N . GLY A 1 126 ? 12.667 25.977 83.723 1.00 31.44 125 GLY A N 1
ATOM 949 C CA . GLY A 1 126 ? 11.608 26.610 82.924 1.00 30.79 125 GLY A CA 1
ATOM 950 C C . GLY A 1 126 ? 10.277 26.616 83.689 1.00 30.20 125 GLY A C 1
ATOM 951 O O . GLY A 1 126 ? 10.229 26.199 84.854 1.00 28.95 125 GLY A O 1
ATOM 952 N N . GLY A 1 127 ? 9.199 27.094 83.065 1.00 29.68 126 GLY A N 1
ATOM 953 C CA . GLY A 1 127 ? 9.176 27.577 81.676 1.00 29.01 126 GLY A CA 1
ATOM 954 C C . GLY A 1 127 ? 9.655 29.000 81.534 1.00 29.03 126 GLY A C 1
ATOM 955 O O . GLY A 1 127 ? 10.202 29.570 82.454 1.00 28.11 126 GLY A O 1
ATOM 956 N N . ALA A 1 128 ? 9.445 29.574 80.355 1.00 29.80 127 ALA A N 1
ATOM 957 C CA . ALA A 1 128 ? 10.049 30.863 79.983 1.00 29.96 127 ALA A CA 1
ATOM 958 C C . ALA A 1 128 ? 9.695 32.019 80.921 1.00 30.17 127 ALA A C 1
ATOM 959 O O . ALA A 1 128 ? 10.555 32.812 81.276 1.00 29.74 127 ALA A O 1
ATOM 961 N N . SER A 1 129 ? 8.427 32.090 81.316 1.00 31.20 128 SER A N 1
ATOM 962 C CA . SER A 1 129 ? 7.907 33.119 82.232 1.00 31.41 128 SER A CA 1
ATOM 963 C C . SER A 1 129 ? 8.517 33.084 83.642 1.00 31.62 128 SER A C 1
ATOM 964 O O . SER A 1 129 ? 8.727 34.127 84.243 1.00 31.54 128 SER A O 1
ATOM 967 N N . LEU A 1 130 ? 8.757 31.882 84.173 1.00 32.10 129 LEU A N 1
ATOM 968 C CA . LEU A 1 130 ? 9.381 31.709 85.487 1.00 31.98 129 LEU A CA 1
ATOM 969 C C . LEU A 1 130 ? 10.855 32.111 85.437 1.00 31.94 129 LEU A C 1
ATOM 970 O O . LEU A 1 130 ? 11.343 32.767 86.350 1.00 31.85 129 LEU A O 1
ATOM 975 N N . ILE A 1 131 ? 11.551 31.701 84.374 1.00 31.95 130 ILE A N 1
ATOM 976 C CA . ILE A 1 131 ? 12.968 32.045 84.174 1.00 32.18 130 ILE A CA 1
ATOM 977 C C . ILE A 1 131 ? 13.143 33.558 84.240 1.00 32.36 130 ILE A C 1
ATOM 978 O O . ILE A 1 131 ? 13.868 34.071 85.074 1.00 33.67 130 ILE A O 1
ATOM 983 N N . THR A 1 132 ? 12.457 34.247 83.345 1.00 32.22 131 THR A N 1
ATOM 984 C CA . THR A 1 132 ? 12.408 35.702 83.278 1.00 32.33 131 THR A CA 1
ATOM 985 C C . THR A 1 132 ? 12.187 36.383 84.631 1.00 31.16 131 THR A C 1
ATOM 986 O O . THR A 1 132 ? 12.835 37.363 84.955 1.00 31.89 131 THR A O 1
ATOM 990 N N . THR A 1 133 ? 11.274 35.845 85.406 1.00 30.56 132 THR A N 1
ATOM 991 C CA . THR A 1 133 ? 10.946 36.342 86.724 1.00 29.94 132 THR A CA 1
ATOM 992 C C . THR A 1 133 ? 12.108 36.186 87.685 1.00 29.66 132 THR A C 1
ATOM 993 O O . THR A 1 133 ? 12.447 37.141 88.393 1.00 29.97 132 THR A O 1
ATOM 997 N N . PHE A 1 134 ? 12.730 35.008 87.701 1.00 29.16 133 PHE A N 1
ATOM 998 C CA . PHE A 1 134 ? 13.952 34.790 88.496 1.00 29.17 133 PHE A CA 1
ATOM 999 C C . PHE A 1 134 ? 15.117 35.728 88.150 1.00 28.97 133 PHE A C 1
ATOM 1000 O O . PHE A 1 134 ? 15.818 36.232 89.035 1.00 28.64 133 PHE A O 1
ATOM 1008 N N . ILE A 1 135 ? 15.334 35.959 86.863 1.00 29.40 134 ILE A N 1
ATOM 1009 C CA . ILE A 1 135 ? 16.377 36.900 86.439 1.00 29.50 134 ILE A CA 1
ATOM 1010 C C . ILE A 1 135 ? 16.091 38.295 87.059 1.00 29.99 134 ILE A C 1
ATOM 1011 O O . ILE A 1 135 ? 16.962 38.869 87.717 1.00 29.40 134 ILE A O 1
ATOM 1016 N N . ASN A 1 136 ? 14.856 38.784 86.886 1.00 30.70 135 ASN A N 1
ATOM 1017 C CA . ASN A 1 136 ? 14.415 40.108 87.363 1.00 31.28 135 ASN A CA 1
ATOM 1018 C C . ASN A 1 136 ? 14.255 40.251 88.900 1.00 32.07 135 ASN A C 1
ATOM 1019 O O . ASN A 1 136 ? 14.191 41.373 89.409 1.00 32.02 135 ASN A O 1
ATOM 1024 N N . LEU A 1 137 ? 14.199 39.120 89.623 1.00 32.30 136 LEU A N 1
ATOM 1025 C CA . LEU A 1 137 ? 14.309 39.102 91.090 1.00 32.41 136 LEU A CA 1
ATOM 1026 C C . LEU A 1 137 ? 15.775 39.046 91.596 1.00 32.63 136 LEU A C 1
ATOM 1027 O O . LEU A 1 137 ? 16.016 39.041 92.823 1.00 32.18 136 LEU A O 1
ATOM 1032 N N . GLY A 1 138 ? 16.718 39.014 90.643 1.00 32.26 137 GLY A N 1
ATOM 1033 C CA . GLY A 1 138 ? 18.145 38.871 90.892 1.00 32.06 137 GLY A CA 1
ATOM 1034 C C . GLY A 1 138 ? 18.531 37.522 91.470 1.00 31.80 137 GLY A C 1
ATOM 1035 O O . GLY A 1 138 ? 19.384 37.455 92.321 1.00 32.40 137 GLY A O 1
ATOM 1036 N N . LEU A 1 139 ? 17.893 36.448 91.013 1.00 31.77 138 LEU A N 1
ATOM 1037 C CA . LEU A 1 139 ? 18.058 35.112 91.615 1.00 31.36 138 LEU A CA 1
ATOM 1038 C C . LEU A 1 139 ? 18.936 34.125 90.812 1.00 30.63 138 LEU A C 1
ATOM 1039 O O . LEU A 1 139 ? 19.208 33.032 91.296 1.00 29.95 138 LEU A O 1
ATOM 1044 N N . VAL A 1 140 ? 19.361 34.489 89.595 1.00 30.09 139 VAL A N 1
ATOM 1045 C CA . VAL A 1 140 ? 20.206 33.599 88.787 1.00 29.54 139 VAL A CA 1
ATOM 1046 C C . VAL A 1 140 ? 21.682 33.997 89.024 1.00 29.61 139 VAL A C 1
ATOM 1047 O O . VAL A 1 140 ? 22.046 35.169 88.878 1.00 29.82 139 VAL A O 1
ATOM 1051 N N . ASP A 1 141 ? 22.505 33.010 89.397 1.00 29.03 140 ASP A N 1
ATOM 1052 C CA . ASP A 1 141 ? 23.920 33.211 89.646 1.00 29.11 140 ASP A CA 1
ATOM 1053 C C . ASP A 1 141 ? 24.781 33.001 88.394 1.00 29.70 140 ASP A C 1
ATOM 1054 O O . ASP A 1 141 ? 25.812 33.643 88.233 1.00 30.31 140 ASP A O 1
ATOM 1059 N N . GLU A 1 142 ? 24.348 32.084 87.528 1.00 29.92 141 GLU A N 1
ATOM 1060 C CA . GLU A 1 142 ? 25.128 31.607 86.402 1.00 30.12 141 GLU A CA 1
ATOM 1061 C C . GLU A 1 142 ? 24.193 31.376 85.214 1.00 29.77 141 GLU A C 1
ATOM 1062 O O . GLU A 1 142 ? 23.082 30.868 85.378 1.00 29.51 141 GLU A O 1
ATOM 1068 N N . PHE A 1 143 ? 24.641 31.857 84.048 1.00 29.42 142 PHE A N 1
ATOM 1069 C CA . PHE A 1 143 ? 23.921 31.804 82.767 1.00 28.93 142 PHE A CA 1
ATOM 1070 C C . PHE A 1 143 ? 24.786 30.989 81.829 1.00 28.42 142 PHE A C 1
ATOM 1071 O O . PHE A 1 143 ? 25.827 31.446 81.384 1.00 27.64 142 PHE A O 1
ATOM 1079 N N . ARG A 1 144 ? 24.373 29.760 81.569 1.00 28.70 143 ARG A N 1
ATOM 1080 C CA . ARG A 1 144 ? 25.030 28.912 80.588 1.00 28.92 143 ARG A CA 1
ATOM 1081 C C . ARG A 1 144 ? 24.205 28.965 79.334 1.00 28.46 143 ARG A C 1
ATOM 1082 O O . ARG A 1 144 ? 23.209 28.261 79.216 1.00 27.70 143 ARG A O 1
ATOM 1090 N N . LEU A 1 145 ? 24.637 29.823 78.401 1.00 28.60 144 LEU A N 1
ATOM 1091 C CA . LEU A 1 145 ? 23.841 30.203 77.244 1.00 28.02 144 LEU A CA 1
ATOM 1092 C C . LEU A 1 145 ? 24.346 29.592 75.952 1.00 27.39 144 LEU A C 1
ATOM 1093 O O . LEU A 1 145 ? 25.379 29.977 75.442 1.00 27.17 144 LEU A O 1
ATOM 1098 N N . SER A 1 146 ? 23.617 28.638 75.404 1.00 27.39 145 SER A N 1
ATOM 1099 C CA . SER A 1 146 ? 24.006 28.041 74.121 1.00 27.31 145 SER A CA 1
ATOM 1100 C C . SER A 1 146 ? 23.381 28.848 72.994 1.00 26.96 145 SER A C 1
ATOM 1101 O O . SER A 1 146 ? 22.247 28.613 72.630 1.00 26.71 145 SER A O 1
ATOM 1104 N N . ILE A 1 147 ? 24.157 29.797 72.461 1.00 26.74 146 ILE A N 1
ATOM 1105 C CA . ILE A 1 147 ? 23.682 30.757 71.465 1.00 26.32 146 ILE A CA 1
ATOM 1106 C C . ILE A 1 147 ? 23.713 30.112 70.077 1.00 25.59 146 ILE A C 1
ATOM 1107 O O . ILE A 1 147 ? 24.773 29.785 69.541 1.00 25.16 146 ILE A O 1
ATOM 1112 N N . HIS A 1 148 ? 22.531 29.922 69.509 1.00 25.66 147 HIS A N 1
ATOM 1113 C CA . HIS A 1 148 ? 22.385 29.208 68.248 1.00 25.31 147 HIS A CA 1
ATOM 1114 C C . HIS A 1 148 ? 22.544 30.158 67.076 1.00 24.99 147 HIS A C 1
ATOM 1115 O O . HIS A 1 148 ? 22.188 31.322 67.188 1.00 24.01 147 HIS A O 1
ATOM 1122 N N . PRO A 1 149 ? 23.083 29.661 65.938 1.00 25.28 148 PRO A N 1
ATOM 1123 C CA . PRO A 1 149 ? 23.312 30.517 64.755 1.00 25.69 148 PRO A CA 1
ATOM 1124 C C . PRO A 1 149 ? 22.024 30.727 63.955 1.00 26.46 148 PRO A C 1
ATOM 1125 O O . PRO A 1 149 ? 21.965 30.460 62.763 1.00 26.22 148 PRO A O 1
ATOM 1129 N N . VAL A 1 150 ? 20.974 31.151 64.659 1.00 27.24 149 VAL A N 1
ATOM 1130 C CA . VAL A 1 150 ? 19.698 31.407 64.065 1.00 27.48 149 VAL A CA 1
ATOM 1131 C C . VAL A 1 150 ? 19.117 32.702 64.650 1.00 27.98 149 VAL A C 1
ATOM 1132 O O . VAL A 1 150 ? 19.412 33.097 65.775 1.00 27.37 149 VAL A O 1
ATOM 1136 N N . VAL A 1 151 ? 18.340 33.377 63.808 1.00 29.21 150 VAL A N 1
ATOM 1137 C CA . VAL A 1 151 ? 17.567 34.561 64.154 1.00 29.61 150 VAL A CA 1
ATOM 1138 C C . VAL A 1 151 ? 16.112 34.156 63.956 1.00 29.99 150 VAL A C 1
ATOM 1139 O O . VAL A 1 151 ? 15.670 34.057 62.844 1.00 31.00 150 VAL A O 1
ATOM 1143 N N . LEU A 1 152 ? 15.374 33.906 65.026 1.00 31.17 151 LEU A N 1
ATOM 1144 C CA . LEU A 1 152 ? 13.965 33.518 64.892 1.00 31.88 151 LEU A CA 1
ATOM 1145 C C . LEU A 1 152 ? 13.026 34.661 64.483 1.00 32.22 151 LEU A C 1
ATOM 1146 O O . LEU A 1 152 ? 11.911 34.384 64.041 1.00 32.56 151 LEU A O 1
ATOM 1151 N N . GLY A 1 153 ? 13.428 35.919 64.682 1.00 32.47 152 GLY A N 1
ATOM 1152 C CA . GLY A 1 153 ? 12.579 37.062 64.339 1.00 32.94 152 GLY A CA 1
ATOM 1153 C C . GLY A 1 153 ? 11.538 37.439 65.385 1.00 33.67 152 GLY A C 1
ATOM 1154 O O . GLY A 1 153 ? 11.225 38.622 65.565 1.00 34.23 152 GLY A O 1
ATOM 1155 N N . GLU A 1 154 ? 10.982 36.435 66.058 1.00 34.05 153 GLU A N 1
ATOM 1156 C CA . GLU A 1 154 ? 10.101 36.631 67.208 1.00 33.84 153 GLU A CA 1
ATOM 1157 C C . GLU A 1 154 ? 10.024 35.335 68.054 1.00 33.32 153 GLU A C 1
ATOM 1158 O O . GLU A 1 154 ? 10.380 34.228 67.582 1.00 32.29 153 GLU A O 1
ATOM 1164 N N . GLY A 1 155 ? 9.550 35.495 69.292 1.00 32.46 154 GLY A N 1
ATOM 1165 C CA . GLY A 1 155 ? 9.543 34.412 70.256 1.00 32.35 154 GLY A CA 1
ATOM 1166 C C . GLY A 1 155 ? 9.491 34.915 71.693 1.00 32.33 154 GLY A C 1
ATOM 1167 O O . GLY A 1 155 ? 9.056 36.043 71.964 1.00 32.96 154 GLY A O 1
ATOM 1168 N N . LYS A 1 156 ? 9.925 34.048 72.600 1.00 32.04 155 LYS A N 1
ATOM 1169 C CA . LYS A 1 156 ? 9.995 34.289 74.058 1.00 31.45 155 LYS A CA 1
ATOM 1170 C C . LYS A 1 156 ? 11.429 34.657 74.466 1.00 31.33 155 LYS A C 1
ATOM 1171 O O . LYS A 1 156 ? 12.312 33.800 74.426 1.00 30.56 155 LYS A O 1
ATOM 1177 N N . PRO A 1 157 ? 11.676 35.939 74.820 1.00 32.26 156 PRO A N 1
ATOM 1178 C CA . PRO A 1 157 ? 13.040 36.410 75.146 1.00 32.49 156 PRO A CA 1
ATOM 1179 C C . PRO A 1 157 ? 13.567 35.941 76.490 1.00 33.15 156 PRO A C 1
ATOM 1180 O O . PRO A 1 157 ? 12.796 35.725 77.434 1.00 34.42 156 PRO A O 1
ATOM 1184 N N . LEU A 1 158 ? 14.875 35.742 76.551 1.00 33.26 157 LEU A N 1
ATOM 1185 C CA . LEU A 1 158 ? 15.528 35.423 77.788 1.00 33.51 157 LEU A CA 1
ATOM 1186 C C . LEU A 1 158 ? 15.436 36.636 78.711 1.00 34.21 157 LEU A C 1
ATOM 1187 O O . LEU A 1 158 ? 15.069 36.502 79.901 1.00 34.49 157 LEU A O 1
ATOM 1192 N N . PHE A 1 159 ? 15.762 37.809 78.154 1.00 35.26 158 PHE A N 1
ATOM 1193 C CA . PHE A 1 159 ? 15.750 39.094 78.891 1.00 36.17 158 PHE A CA 1
ATOM 1194 C C . PHE A 1 159 ? 14.577 39.968 78.472 1.00 36.92 158 PHE A C 1
ATOM 1195 O O . PHE A 1 159 ? 14.466 40.373 77.335 1.00 37.50 158 PHE A O 1
ATOM 1203 N N . ILE A 1 160 ? 13.677 40.205 79.403 1.00 38.25 159 ILE A N 1
ATOM 1204 C CA . ILE A 1 160 ? 12.505 41.026 79.173 1.00 39.21 159 ILE A CA 1
ATOM 1205 C C . ILE A 1 160 ? 12.105 41.703 80.508 1.00 40.28 159 ILE A C 1
ATOM 1206 O O . ILE A 1 160 ? 12.223 41.107 81.586 1.00 40.12 159 ILE A O 1
ATOM 1211 N N . ASP A 1 161 ? 11.654 42.961 80.398 1.00 41.49 160 ASP A N 1
ATOM 1212 C CA . ASP A 1 161 ? 11.303 43.843 81.532 1.00 41.99 160 ASP A CA 1
ATOM 1213 C C . ASP A 1 161 ? 12.478 44.114 82.479 1.00 41.77 160 ASP A C 1
ATOM 1214 O O . ASP A 1 161 ? 12.291 44.218 83.687 1.00 41.79 160 ASP A O 1
ATOM 1219 N N . VAL A 1 162 ? 13.677 44.267 81.904 1.00 42.04 161 VAL A N 1
ATOM 1220 C CA . VAL A 1 162 ? 14.914 44.527 82.666 1.00 41.86 161 VAL A CA 1
ATOM 1221 C C . VAL A 1 162 ? 14.993 46.031 82.956 1.00 42.34 161 VAL A C 1
ATOM 1222 O O . VAL A 1 162 ? 14.935 46.858 82.040 1.00 42.56 161 VAL A O 1
ATOM 1226 N N . LYS A 1 163 ? 15.132 46.355 84.248 1.00 42.73 162 LYS A N 1
ATOM 1227 C CA . LYS A 1 163 ? 15.000 47.722 84.791 1.00 42.66 162 LYS A CA 1
ATOM 1228 C C . LYS A 1 163 ? 16.302 48.527 84.821 1.00 42.57 162 LYS A C 1
ATOM 1229 O O . LYS A 1 163 ? 16.278 49.749 84.654 1.00 42.61 162 LYS A O 1
ATOM 1235 N N . GLN A 1 164 ? 17.420 47.835 85.041 1.00 42.52 163 GLN A N 1
ATOM 1236 C CA . GLN A 1 164 ? 18.766 48.433 85.005 1.00 42.85 163 GLN A CA 1
ATOM 1237 C C . GLN A 1 164 ? 19.734 47.511 84.253 1.00 41.67 163 GLN A C 1
ATOM 1238 O O . GLN A 1 164 ? 19.404 46.358 83.945 1.00 41.55 163 GLN A O 1
ATOM 1244 N N . ARG A 1 165 ? 20.920 48.022 83.945 1.00 40.56 164 ARG A N 1
ATOM 1245 C CA . ARG A 1 165 ? 21.952 47.193 83.334 1.00 39.93 164 ARG A CA 1
ATOM 1246 C C . ARG A 1 165 ? 22.323 46.064 84.289 1.00 39.61 164 ARG A C 1
ATOM 1247 O O . ARG A 1 165 ? 22.453 46.271 85.511 1.00 40.23 164 ARG A O 1
ATOM 1255 N N . ILE A 1 166 ? 22.431 44.859 83.734 1.00 38.50 165 ILE A N 1
ATOM 1256 C CA . ILE A 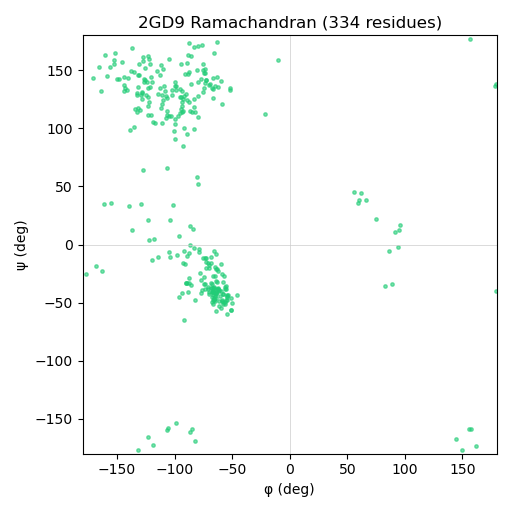1 166 ? 22.978 43.722 84.448 1.00 37.33 165 ILE A CA 1
ATOM 1257 C C . ILE A 1 166 ? 24.361 43.540 83.802 1.00 36.24 165 ILE A C 1
ATOM 1258 O O . ILE A 1 166 ? 24.482 43.208 82.612 1.00 35.61 165 ILE A O 1
ATOM 1263 N N . ASN A 1 167 ? 25.406 43.821 84.572 1.00 34.79 166 ASN A N 1
ATOM 1264 C CA . ASN A 1 167 ? 26.754 43.513 84.137 1.00 33.86 166 ASN A CA 1
ATOM 1265 C C . ASN A 1 167 ? 27.125 42.080 84.495 1.00 32.65 166 ASN A C 1
ATOM 1266 O O . ASN A 1 167 ? 26.792 41.604 85.593 1.00 32.41 166 ASN A O 1
ATOM 1271 N N . LEU A 1 168 ? 27.782 41.382 83.566 1.00 30.82 167 LEU A N 1
ATOM 1272 C CA . LEU A 1 168 ? 28.079 39.992 83.777 1.00 30.09 167 LEU A CA 1
ATOM 1273 C C . LEU A 1 168 ? 29.565 39.779 83.688 1.00 29.38 167 LEU A C 1
ATOM 1274 O O . LEU A 1 168 ? 30.266 40.629 83.154 1.00 30.07 167 LEU A O 1
ATOM 1279 N N . LYS A 1 169 ? 30.042 38.671 84.267 1.00 28.79 168 LYS A N 1
ATOM 1280 C CA . LYS A 1 169 ? 31.423 38.169 84.106 1.00 28.09 168 LYS A CA 1
ATOM 1281 C C . LYS A 1 169 ? 31.376 36.947 83.211 1.00 27.10 168 LYS A C 1
ATOM 1282 O O . LYS A 1 169 ? 30.734 35.991 83.557 1.00 27.04 168 LYS A O 1
ATOM 1296 N N . VAL A 1 171 ? 32.977 33.631 81.884 1.00 23.74 170 VAL A N 1
ATOM 1297 C CA . VAL A 1 171 ? 33.888 32.633 82.503 1.00 23.32 170 VAL A CA 1
ATOM 1298 C C . VAL A 1 171 ? 34.230 31.456 81.554 1.00 22.85 170 VAL A C 1
ATOM 1299 O O . VAL A 1 171 ? 35.391 31.016 81.507 1.00 22.06 170 VAL A O 1
ATOM 1303 N N . ASN A 1 172 ? 33.238 30.974 80.803 1.00 21.75 171 ASN A N 1
ATOM 1304 C CA . ASN A 1 172 ? 33.519 30.070 79.774 1.00 22.23 171 ASN A CA 1
ATOM 1305 C C . ASN A 1 172 ? 32.968 30.400 78.291 1.00 22.55 171 ASN A C 1
ATOM 1306 O O . ASN A 1 172 ? 31.876 30.973 78.069 1.00 22.05 171 ASN A O 1
ATOM 1311 N N . THR A 1 173 ? 33.780 30.084 77.295 1.00 21.95 172 THR A N 1
ATOM 1312 C CA . THR A 1 173 ? 33.335 30.177 75.885 1.00 23.60 172 THR A CA 1
ATOM 1313 C C . THR A 1 173 ? 33.687 28.879 75.087 1.00 23.36 172 THR A C 1
ATOM 1314 O O . THR A 1 173 ? 34.859 28.516 74.949 1.00 23.94 172 THR A O 1
ATOM 1318 N N . ARG A 1 174 ? 32.651 28.183 74.607 1.00 23.74 173 ARG A N 1
ATOM 1319 C CA . ARG A 1 174 ? 32.790 26.900 73.936 1.00 24.83 173 ARG A CA 1
ATOM 1320 C C . ARG A 1 174 ? 32.073 26.877 72.586 1.00 24.05 173 ARG A C 1
ATOM 1321 O O . ARG A 1 174 ? 30.908 27.229 72.451 1.00 23.85 173 ARG A O 1
ATOM 1329 N N . THR A 1 175 ? 32.777 26.412 71.574 1.00 24.89 174 THR A N 1
ATOM 1330 C CA . THR A 1 175 ? 32.252 26.372 70.210 1.00 25.01 174 THR A CA 1
ATOM 1331 C C . THR A 1 175 ? 32.055 24.905 69.764 1.00 25.23 174 THR A C 1
ATOM 1332 O O . THR A 1 175 ? 32.789 24.006 70.185 1.00 25.50 174 THR A O 1
ATOM 1336 N N . PHE A 1 176 ? 31.021 24.666 68.961 1.00 25.03 175 PHE A N 1
ATOM 1337 C CA . PHE A 1 176 ? 30.699 23.329 68.476 1.00 24.66 175 PHE A CA 1
ATOM 1338 C C . PHE A 1 176 ? 30.678 23.335 66.950 1.00 24.73 175 PHE A C 1
ATOM 1339 O O . PHE A 1 176 ? 30.598 24.400 66.336 1.00 24.58 175 PHE A O 1
ATOM 1347 N N . SER A 1 177 ? 30.759 22.137 66.362 1.00 25.27 176 SER A N 1
ATOM 1348 C CA . SER A 1 177 ? 30.722 21.923 64.898 1.00 25.56 176 SER A CA 1
ATOM 1349 C C . SER A 1 177 ? 29.463 22.487 64.233 1.00 25.26 176 SER A C 1
ATOM 1350 O O . SER A 1 177 ? 29.470 22.833 63.053 1.00 25.46 176 SER A O 1
ATOM 1353 N N . SER A 1 178 ? 28.397 22.559 65.021 1.00 25.29 177 SER A N 1
ATOM 1354 C CA . SER A 1 178 ? 27.094 23.095 64.635 1.00 25.07 177 SER A CA 1
ATOM 1355 C C . SER A 1 178 ? 27.066 24.605 64.422 1.00 25.01 177 SER A C 1
ATOM 1356 O O . SER A 1 178 ? 26.122 25.113 63.814 1.00 25.25 177 SER A O 1
ATOM 1359 N N . GLY A 1 179 ? 28.074 25.320 64.945 1.00 25.09 178 GLY A N 1
ATOM 1360 C CA . GLY A 1 179 ? 28.087 26.770 64.929 1.00 24.62 178 GLY A CA 1
ATOM 1361 C C . GLY A 1 179 ? 27.526 27.374 66.193 1.00 24.57 178 GLY A C 1
ATOM 1362 O O . GLY A 1 179 ? 27.508 28.598 66.329 1.00 24.48 178 GLY A O 1
ATOM 1363 N N . VAL A 1 180 ? 27.068 26.514 67.118 1.00 24.36 179 VAL A N 1
ATOM 1364 C CA . VAL A 1 180 ? 26.629 26.937 68.428 1.00 23.66 179 VAL A CA 1
ATOM 1365 C C . VAL A 1 180 ? 27.849 27.407 69.217 1.00 23.69 179 VAL A C 1
ATOM 1366 O O . VAL A 1 180 ? 28.924 26.799 69.136 1.00 22.90 179 VAL A O 1
ATOM 1370 N N . VAL A 1 181 ? 27.674 28.518 69.942 1.00 23.68 180 VAL A N 1
ATOM 1371 C CA . VAL A 1 181 ? 28.689 29.035 70.872 1.00 23.16 180 VAL A CA 1
ATOM 1372 C C . VAL A 1 181 ? 28.013 29.134 72.223 1.00 23.60 180 VAL A C 1
ATOM 1373 O O . VAL A 1 181 ? 26.991 29.820 72.375 1.00 23.69 180 VAL A O 1
ATOM 1377 N N . GLN A 1 182 ? 28.558 28.386 73.182 1.00 23.87 181 GLN A N 1
ATOM 1378 C CA . GLN A 1 182 ? 28.156 28.485 74.562 1.00 24.00 181 GLN A CA 1
ATOM 1379 C C . GLN A 1 182 ? 29.045 29.459 75.346 1.00 23.50 181 GLN A C 1
ATOM 1380 O O . GLN A 1 182 ? 30.246 29.275 75.441 1.00 22.57 181 GLN A O 1
ATOM 1386 N N . ILE A 1 183 ? 28.408 30.496 75.881 1.00 24.05 182 ILE A N 1
ATOM 1387 C CA . ILE A 1 183 ? 29.030 31.433 76.792 1.00 24.30 182 ILE A CA 1
ATOM 1388 C C . ILE A 1 183 ? 28.368 31.280 78.108 1.00 24.60 182 ILE A C 1
ATOM 1389 O O . ILE A 1 183 ? 27.132 31.238 78.218 1.00 26.09 182 ILE A O 1
ATOM 1394 N N . VAL A 1 184 ? 29.234 31.120 79.102 1.00 25.52 183 VAL A N 1
ATOM 1395 C CA . VAL A 1 184 ? 28.891 31.037 80.529 1.00 24.44 183 VAL A CA 1
ATOM 1396 C C . VAL A 1 184 ? 29.302 32.352 81.239 1.00 24.48 183 VAL A C 1
ATOM 1397 O O . VAL A 1 184 ? 30.454 32.831 81.163 1.00 22.42 183 VAL A O 1
ATOM 1401 N N . TYR A 1 185 ? 28.305 32.923 81.916 1.00 25.61 184 TYR A N 1
ATOM 1402 C CA . TYR A 1 185 ? 28.390 34.192 82.572 1.00 25.98 184 TYR A CA 1
ATOM 1403 C C . TYR A 1 185 ? 28.090 33.949 84.009 1.00 27.27 184 TYR A C 1
ATOM 1404 O O . TYR A 1 185 ? 27.148 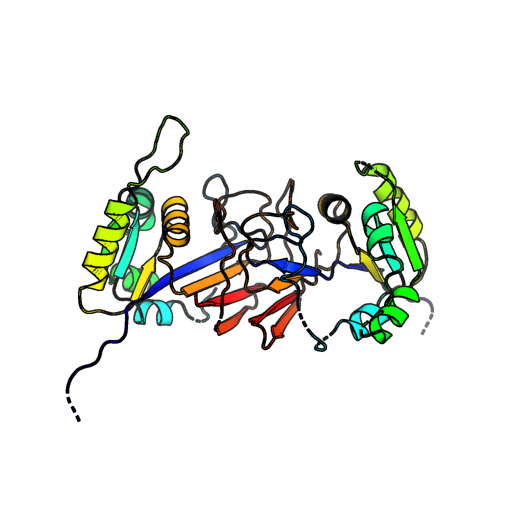33.226 84.321 1.00 27.62 184 TYR A O 1
ATOM 1413 N N . HIS A 1 186 ? 28.876 34.552 84.889 1.00 28.29 185 HIS A N 1
ATOM 1414 C CA . HIS A 1 186 ? 28.489 34.676 86.274 1.00 28.82 185 HIS A CA 1
ATOM 1415 C C . HIS A 1 186 ? 27.941 36.050 86.502 1.00 30.13 185 HIS A C 1
ATOM 1416 O O . HIS A 1 186 ? 28.443 37.002 85.966 1.00 29.67 185 HIS A O 1
ATOM 1423 N N . TRP A 1 187 ? 26.878 36.147 87.287 1.00 33.06 186 TRP A N 1
ATOM 1424 C CA . TRP A 1 187 ? 26.376 37.448 87.724 1.00 35.79 186 TRP A CA 1
ATOM 1425 C C . TRP A 1 187 ? 26.894 37.737 89.147 1.00 35.72 186 TRP A C 1
ATOM 1426 O O . TRP A 1 187 ? 26.787 36.883 90.046 1.00 35.96 186 TRP A O 1
ATOM 1437 N N . GLY B 1 1 ? 46.853 29.480 32.075 1.00 31.04 0 GLY B N 1
ATOM 1438 C CA . GLY B 1 1 ? 46.911 30.702 32.921 1.00 31.21 0 GLY B CA 1
ATOM 1439 C C . GLY B 1 1 ? 45.576 31.411 33.086 1.00 31.28 0 GLY B C 1
ATOM 1440 O O . GLY B 1 1 ? 44.665 31.206 32.304 1.00 31.06 0 GLY B O 1
ATOM 1449 N N . THR B 1 3 ? 42.833 34.550 33.200 1.00 31.16 2 THR B N 1
ATOM 1450 C CA . THR B 1 3 ? 42.468 35.707 32.349 1.00 29.91 2 THR B CA 1
ATOM 1451 C C . THR B 1 3 ? 41.637 36.767 33.094 1.00 29.72 2 THR B C 1
ATOM 1452 O O . THR B 1 3 ? 41.609 37.962 32.726 1.00 29.97 2 THR B O 1
ATOM 1456 N N . ASN B 1 4 ? 40.972 36.323 34.160 1.00 29.72 3 ASN B N 1
ATOM 1457 C CA . ASN B 1 4 ? 40.152 37.186 35.014 1.00 29.14 3 ASN B CA 1
ATOM 1458 C C . ASN B 1 4 ? 39.969 36.531 36.386 1.00 28.35 3 ASN B C 1
ATOM 1459 O O . ASN B 1 4 ? 39.939 35.321 36.506 1.00 26.58 3 ASN B O 1
ATOM 1464 N N . ASN B 1 5 ? 39.920 37.379 37.412 1.00 29.06 4 ASN B N 1
ATOM 1465 C CA . ASN B 1 5 ? 39.492 37.027 38.732 1.00 29.67 4 ASN B CA 1
ATOM 1466 C C . ASN B 1 5 ? 38.393 37.965 39.216 1.00 30.31 4 ASN B C 1
ATOM 1467 O O . ASN B 1 5 ? 38.434 39.170 38.972 1.00 30.58 4 ASN B O 1
ATOM 1472 N N . LEU B 1 6 ? 37.405 37.389 39.890 1.00 31.06 5 LEU B N 1
ATOM 1473 C CA . LEU B 1 6 ? 36.441 38.155 40.640 1.00 31.74 5 LEU B CA 1
ATOM 1474 C C . LEU B 1 6 ? 36.283 37.544 42.014 1.00 31.55 5 LEU B C 1
ATOM 1475 O O . LEU B 1 6 ? 35.818 36.401 42.161 1.00 31.13 5 LEU B O 1
ATOM 1480 N N . LYS B 1 7 ? 36.702 38.324 43.009 1.00 32.35 6 LYS B N 1
ATOM 1481 C CA . LYS B 1 7 ? 36.302 38.143 44.396 1.00 32.81 6 LYS B CA 1
ATOM 1482 C C . LYS B 1 7 ? 34.979 38.932 44.563 1.00 32.93 6 LYS B C 1
ATOM 1483 O O . LYS B 1 7 ? 34.946 40.180 44.390 1.00 33.32 6 LYS B O 1
ATOM 1489 N N . GLN B 1 8 ? 33.879 38.205 44.828 1.00 32.31 7 GLN B N 1
ATOM 1490 C CA . GLN B 1 8 ? 32.562 38.829 44.981 1.00 31.14 7 GLN B CA 1
ATOM 1491 C C . GLN B 1 8 ? 32.550 39.695 46.237 1.00 31.04 7 GLN B C 1
ATOM 1492 O O . GLN B 1 8 ? 32.882 39.248 47.340 1.00 30.55 7 GLN B O 1
ATOM 1498 N N . ARG B 1 9 ? 32.166 40.956 46.063 1.00 31.08 8 ARG B N 1
ATOM 1499 C CA . ARG B 1 9 ? 32.245 41.922 47.144 1.00 30.71 8 ARG B CA 1
ATOM 1500 C C . ARG B 1 9 ? 31.205 41.647 48.253 1.00 30.66 8 ARG B C 1
ATOM 1501 O O . ARG B 1 9 ? 30.053 41.300 47.992 1.00 29.57 8 ARG B O 1
ATOM 1509 N N . ARG B 1 10 ? 31.654 41.768 49.498 1.00 30.91 9 ARG B N 1
ATOM 1510 C CA . ARG B 1 10 ? 30.806 41.430 50.630 1.00 31.37 9 ARG B CA 1
ATOM 1511 C C . ARG B 1 10 ? 30.406 42.681 51.362 1.00 30.44 9 ARG B C 1
ATOM 1512 O O . ARG B 1 10 ? 31.209 43.581 51.511 1.00 29.88 9 ARG B O 1
ATOM 1517 N N . ILE B 1 11 ? 29.134 42.769 51.734 1.00 30.02 10 ILE B N 1
ATOM 1518 C CA . ILE B 1 11 ? 28.697 43.802 52.682 1.00 29.17 10 ILE B CA 1
ATOM 1519 C C . ILE B 1 11 ? 28.759 43.216 54.115 1.00 28.76 10 ILE B C 1
ATOM 1520 O O . ILE B 1 11 ? 28.208 42.154 54.383 1.00 28.26 10 ILE B O 1
ATOM 1525 N N . ILE B 1 12 ? 29.439 43.936 55.003 1.00 27.93 11 ILE B N 1
ATOM 1526 C CA . ILE B 1 12 ? 29.805 43.423 56.314 1.00 28.05 11 ILE B CA 1
ATOM 1527 C C . ILE B 1 12 ? 29.379 44.374 57.434 1.00 27.56 11 ILE B C 1
ATOM 1528 O O . ILE B 1 12 ? 29.617 45.558 57.382 1.00 26.92 11 ILE B O 1
ATOM 1533 N N . LEU B 1 13 ? 28.722 43.812 58.431 1.00 28.53 12 LEU B N 1
ATOM 1534 C CA . LEU B 1 13 ? 28.473 44.465 59.724 1.00 29.09 12 LEU B CA 1
ATOM 1535 C C . LEU B 1 13 ? 29.584 44.080 60.701 1.00 28.63 12 LEU B C 1
ATOM 1536 O O . LEU B 1 13 ? 29.911 42.920 60.844 1.00 28.65 12 LEU B O 1
ATOM 1541 N N . ASP B 1 14 ? 30.134 45.078 61.376 1.00 29.10 13 ASP B N 1
ATOM 1542 C CA . ASP B 1 14 ? 31.149 44.890 62.373 1.00 29.04 13 ASP B CA 1
ATOM 1543 C C . ASP B 1 14 ? 30.773 45.832 63.462 1.00 28.95 13 ASP B C 1
ATOM 1544 O O . ASP B 1 14 ? 31.052 47.028 63.370 1.00 29.44 13 ASP B O 1
ATOM 1549 N N . LEU B 1 15 ? 30.109 45.301 64.487 1.00 28.53 14 LEU B N 1
ATOM 1550 C CA . LEU B 1 15 ? 29.695 46.131 65.587 1.00 27.86 14 LEU B CA 1
ATOM 1551 C C . LEU B 1 15 ? 29.569 45.422 66.923 1.00 27.22 14 LEU B C 1
ATOM 1552 O O . LEU B 1 15 ? 29.526 44.201 67.026 1.00 26.76 14 LEU B O 1
ATOM 1557 N N . ALA B 1 16 ? 29.502 46.283 67.939 1.00 27.46 15 ALA B N 1
ATOM 1558 C CA . ALA B 1 16 ? 29.247 45.972 69.321 1.00 26.67 15 ALA B CA 1
ATOM 1559 C C . ALA B 1 16 ? 27.760 45.761 69.535 1.00 26.97 15 ALA B C 1
ATOM 1560 O O . ALA B 1 16 ? 26.929 46.579 69.124 1.00 26.90 15 ALA B O 1
ATOM 1562 N N . VAL B 1 17 ? 27.421 44.626 70.143 1.00 27.31 16 VAL B N 1
ATOM 1563 C CA . VAL B 1 17 ? 26.046 44.323 70.499 1.00 27.07 16 VAL B CA 1
ATOM 1564 C C . VAL B 1 17 ? 26.037 43.871 71.977 1.00 26.65 16 VAL B C 1
ATOM 1565 O O . VAL B 1 17 ? 27.002 43.302 72.461 1.00 25.78 16 VAL B O 1
ATOM 1569 N N . THR B 1 18 ? 24.981 44.193 72.715 1.00 26.45 17 THR B N 1
ATOM 1570 C CA . THR B 1 18 ? 24.877 43.745 74.112 1.00 25.87 17 THR B CA 1
ATOM 1571 C C . THR B 1 18 ? 24.403 42.293 74.130 1.00 26.27 17 THR B C 1
ATOM 1572 O O . THR B 1 18 ? 24.058 41.703 73.081 1.00 25.59 17 THR B O 1
ATOM 1576 N N . LEU B 1 19 ? 24.451 41.700 75.326 1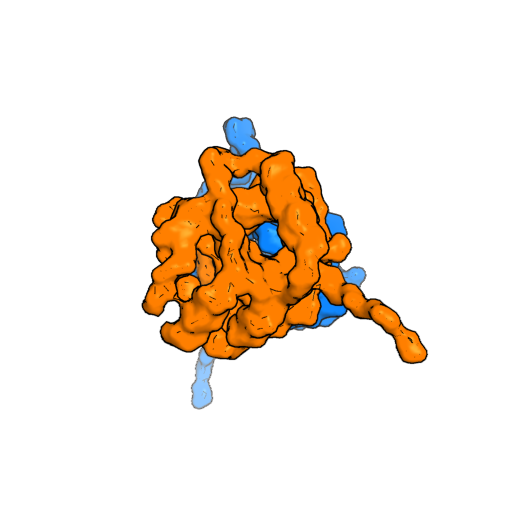.00 26.55 18 LEU B N 1
ATOM 1577 C CA . LEU B 1 19 ? 24.011 40.325 75.494 1.00 26.50 18 LEU B CA 1
ATOM 1578 C C . LEU B 1 19 ? 22.531 40.184 75.162 1.00 26.50 18 LEU B C 1
ATOM 1579 O O . LEU B 1 19 ? 22.135 39.192 74.584 1.00 25.95 18 LEU B O 1
ATOM 1584 N N . ASP B 1 20 ? 21.727 41.185 75.532 1.00 27.18 19 ASP B N 1
ATOM 1585 C CA . ASP B 1 20 ? 20.282 41.215 75.196 1.00 27.22 19 ASP B CA 1
ATOM 1586 C C . ASP B 1 20 ? 19.912 41.837 73.822 1.00 27.60 19 ASP B C 1
ATOM 1587 O O . ASP B 1 20 ? 18.772 42.175 73.556 1.00 27.85 19 ASP B O 1
ATOM 1592 N N . GLY B 1 21 ? 20.897 41.988 72.952 1.00 28.49 20 GLY B N 1
ATOM 1593 C CA . GLY B 1 21 ? 20.647 42.242 71.531 1.00 28.95 20 GLY B CA 1
ATOM 1594 C C . GLY B 1 21 ? 20.625 43.658 71.006 1.00 28.45 20 GLY B C 1
ATOM 1595 O O . GLY B 1 21 ? 20.224 43.867 69.881 1.00 28.77 20 GLY B O 1
ATOM 1596 N N . PHE B 1 22 ? 21.077 44.616 71.805 1.00 29.15 21 PHE B N 1
ATOM 1597 C CA . PHE B 1 22 ? 21.012 46.041 71.457 1.00 29.38 21 PHE B CA 1
ATOM 1598 C C . PHE B 1 22 ? 22.352 46.553 70.924 1.00 29.83 21 PHE B C 1
ATOM 1599 O O . PHE B 1 22 ? 23.413 46.253 71.472 1.00 30.36 21 PHE B O 1
ATOM 1607 N N . ILE B 1 23 ? 22.305 47.336 69.858 1.00 30.42 22 ILE B N 1
ATOM 1608 C CA . ILE B 1 23 ? 23.514 47.958 69.298 1.00 30.66 22 ILE B CA 1
ATOM 1609 C C . ILE B 1 23 ? 23.681 49.410 69.784 1.00 31.70 22 ILE B C 1
ATOM 1610 O O . ILE B 1 23 ? 24.717 50.028 69.581 1.00 32.54 22 ILE B O 1
ATOM 1615 N N . GLU B 1 24 ? 22.659 49.930 70.444 1.00 33.13 23 GLU B N 1
ATOM 1616 C CA . GLU B 1 24 ? 22.641 51.293 71.001 1.00 34.40 23 GLU B CA 1
ATOM 1617 C C . GLU B 1 24 ? 21.640 51.372 72.145 1.00 34.74 23 GLU B C 1
ATOM 1618 O O . GLU B 1 24 ? 20.647 50.649 72.137 1.00 34.51 23 GLU B O 1
ATOM 1624 N N . GLY B 1 25 ? 21.871 52.282 73.091 1.00 35.45 24 GLY B N 1
ATOM 1625 C CA . GLY B 1 25 ? 20.853 52.619 74.079 1.00 36.24 24 GLY B CA 1
ATOM 1626 C C . GLY B 1 25 ? 19.599 53.237 73.463 1.00 37.09 24 GLY B C 1
ATOM 1627 O O . GLY B 1 25 ? 19.526 53.518 72.254 1.00 36.90 24 GLY B O 1
ATOM 1628 N N . LYS B 1 26 ? 18.606 53.449 74.315 1.00 38.29 25 LYS B N 1
ATOM 1629 C CA . LYS B 1 26 ? 17.356 54.105 73.924 1.00 39.09 25 LYS B CA 1
ATOM 1630 C C . LYS B 1 26 ? 17.637 55.476 73.282 1.00 39.36 25 LYS B C 1
ATOM 1631 O O . LYS B 1 26 ? 17.063 55.809 72.237 1.00 39.29 25 LYS B O 1
ATOM 1637 N N . ASN B 1 27 ? 18.550 56.234 73.903 1.00 39.82 26 ASN B N 1
ATOM 1638 C CA . ASN B 1 27 ? 18.880 57.613 73.507 1.00 40.28 26 ASN B CA 1
ATOM 1639 C C . ASN B 1 27 ? 20.232 57.698 72.749 1.00 40.41 26 ASN B C 1
ATOM 1640 O O . ASN B 1 27 ? 20.848 58.772 72.679 1.00 40.69 26 ASN B O 1
ATOM 1645 N N . GLY B 1 28 ? 20.688 56.575 72.184 1.00 40.16 27 GLY B N 1
ATOM 1646 C CA . GLY B 1 28 ? 21.951 56.522 71.419 1.00 39.74 27 GLY B CA 1
ATOM 1647 C C . GLY B 1 28 ? 23.193 56.170 72.227 1.00 39.11 27 GLY B C 1
ATOM 1648 O O . GLY B 1 28 ? 24.312 56.281 71.725 1.00 38.64 27 GLY B O 1
ATOM 1649 N N . GLU B 1 29 ? 22.981 55.737 73.467 1.00 38.71 28 GLU B N 1
ATOM 1650 C CA . GLU B 1 29 ? 24.067 55.397 74.388 1.00 38.86 28 GLU B CA 1
ATOM 1651 C C . GLU B 1 29 ? 24.962 54.302 73.816 1.00 38.63 28 GLU B C 1
ATOM 1652 O O . GLU B 1 29 ? 24.503 53.205 73.510 1.00 38.44 28 GLU B O 1
ATOM 1658 N N . VAL B 1 30 ? 26.240 54.627 73.677 1.00 38.49 29 VAL B N 1
ATOM 1659 C CA . VAL B 1 30 ? 27.268 53.665 73.319 1.00 38.26 29 VAL B CA 1
ATOM 1660 C C . VAL B 1 30 ? 28.389 53.650 74.386 1.00 38.11 29 VAL B C 1
ATOM 1661 O O . VAL B 1 30 ? 29.493 53.201 74.132 1.00 38.05 29 VAL B O 1
ATOM 1665 N N . ASP B 1 31 ? 28.083 54.112 75.595 1.00 38.29 30 ASP B N 1
ATOM 1666 C CA . ASP B 1 31 ? 29.085 54.180 76.660 1.00 38.43 30 ASP B CA 1
ATOM 1667 C C . ASP B 1 31 ? 29.654 52.805 77.052 1.00 38.37 30 ASP B C 1
ATOM 1668 O O . ASP B 1 31 ? 30.868 52.666 77.303 1.00 39.21 30 ASP B O 1
ATOM 1673 N N . TRP B 1 32 ? 28.770 51.805 77.105 1.00 37.62 31 TRP B N 1
ATOM 1674 C CA . TRP B 1 32 ? 29.115 50.397 77.352 1.00 36.83 31 TRP B CA 1
ATOM 1675 C C . TRP B 1 32 ? 30.089 49.756 76.315 1.00 37.33 31 TRP B C 1
ATOM 1676 O O . TRP B 1 32 ? 30.669 48.709 76.605 1.00 37.87 31 TRP B O 1
ATOM 1687 N N . CYS B 1 33 ? 30.269 50.363 75.131 1.00 37.73 32 CYS B N 1
ATOM 1688 C CA . CYS B 1 33 ? 31.055 49.755 74.030 1.00 38.11 32 CYS B CA 1
ATOM 1689 C C . CYS B 1 33 ? 32.563 49.786 74.252 1.00 39.79 32 CYS B C 1
ATOM 1690 O O . CYS B 1 33 ? 33.147 50.826 74.623 1.00 40.09 32 CYS B O 1
ATOM 1693 N N . ILE B 1 34 ? 33.189 48.643 73.973 1.00 41.36 33 ILE B N 1
ATOM 1694 C CA . ILE B 1 34 ? 34.603 48.406 74.272 1.00 42.49 33 ILE B CA 1
ATOM 1695 C C . ILE B 1 34 ? 35.347 48.133 72.966 1.00 43.93 33 ILE B C 1
ATOM 1696 O O . ILE B 1 34 ? 34.923 47.350 72.121 1.00 43.95 33 ILE B O 1
ATOM 1709 N N . ASP B 1 36 ? 38.894 47.004 71.532 1.00 47.62 35 ASP B N 1
ATOM 1710 C CA . ASP B 1 36 ? 40.093 46.269 71.878 1.00 47.58 35 ASP B CA 1
ATOM 1711 C C . ASP B 1 36 ? 41.048 46.294 70.671 1.00 47.87 35 ASP B C 1
ATOM 1712 O O . ASP B 1 36 ? 40.600 46.155 69.533 1.00 47.63 35 ASP B O 1
ATOM 1717 N N . PRO B 1 37 ? 42.371 46.501 70.917 1.00 48.23 36 PRO B N 1
ATOM 1718 C CA . PRO B 1 37 ? 43.322 46.445 69.794 1.00 47.96 36 PRO B CA 1
ATOM 1719 C C . PRO B 1 37 ? 43.379 45.071 69.111 1.00 47.60 36 PRO B C 1
ATOM 1720 O O . PRO B 1 37 ? 43.763 44.993 67.941 1.00 47.25 36 PRO B O 1
ATOM 1724 N N . ASP B 1 38 ? 42.973 44.017 69.829 1.00 47.26 37 ASP B N 1
ATOM 1725 C CA . ASP B 1 38 ? 42.988 42.651 69.299 1.00 46.93 37 ASP B CA 1
ATOM 1726 C C . ASP B 1 38 ? 41.651 42.229 68.635 1.00 47.45 37 ASP B C 1
ATOM 1727 O O . ASP B 1 38 ? 41.441 41.037 68.409 1.00 47.13 37 ASP B O 1
ATOM 1740 N N . GLY B 1 40 ? 40.847 42.883 65.532 1.00 46.60 39 GLY B N 1
ATOM 1741 C CA . GLY B 1 40 ? 41.118 42.663 64.102 1.00 46.30 39 GLY B CA 1
ATOM 1742 C C . GLY B 1 40 ? 40.510 43.735 63.206 1.00 45.82 39 GLY B C 1
ATOM 1743 O O . GLY B 1 40 ? 40.075 43.465 62.086 1.00 45.56 39 GLY B O 1
ATOM 1744 N N . PHE B 1 41 ? 40.499 44.962 63.719 1.00 45.27 40 PHE B N 1
ATOM 1745 C CA . PHE B 1 41 ? 39.782 46.085 63.106 1.00 44.53 40 PHE B CA 1
ATOM 1746 C C . PHE B 1 41 ? 40.641 46.817 62.075 1.00 42.82 40 PHE B C 1
ATOM 1747 O O . PHE B 1 41 ? 40.127 47.322 61.093 1.00 41.82 40 PHE B O 1
ATOM 1755 N N . THR B 1 42 ? 41.950 46.861 62.323 1.00 41.58 41 THR B N 1
ATOM 1756 C CA . THR B 1 42 ? 42.943 47.286 61.331 1.00 40.30 41 THR B CA 1
ATOM 1757 C C . THR B 1 42 ? 42.870 46.390 60.094 1.00 39.59 41 THR B C 1
ATOM 1758 O O . THR B 1 42 ? 42.822 46.886 58.966 1.00 38.53 41 THR B O 1
ATOM 1762 N N . ASP B 1 43 ? 42.836 45.077 60.329 1.00 39.04 42 ASP B N 1
ATOM 1763 C CA . ASP B 1 43 ? 42.718 44.062 59.263 1.00 38.42 42 ASP B CA 1
ATOM 1764 C C . ASP B 1 43 ? 41.378 44.076 58.503 1.00 37.07 42 ASP B C 1
ATOM 1765 O O . ASP B 1 43 ? 41.335 43.917 57.271 1.00 36.55 42 ASP B O 1
ATOM 1770 N N . PHE B 1 44 ? 40.288 44.260 59.240 1.00 36.28 43 PHE B N 1
ATOM 1771 C CA . PHE B 1 44 ? 38.968 44.462 58.642 1.00 34.97 43 PHE B CA 1
ATOM 1772 C C . PHE B 1 44 ? 38.935 45.720 57.761 1.00 34.99 43 PHE B C 1
ATOM 1773 O O . PHE B 1 44 ? 38.394 45.706 56.653 1.00 35.30 43 PHE B O 1
ATOM 1781 N N . LEU B 1 45 ? 39.508 46.814 58.251 1.00 35.20 44 LEU B N 1
ATOM 1782 C CA . LEU B 1 45 ? 39.566 48.064 57.472 1.00 35.31 44 LEU B CA 1
ATOM 1783 C C . LEU B 1 45 ? 40.367 47.904 56.167 1.00 35.09 44 LEU B C 1
ATOM 1784 O O . LEU B 1 45 ? 39.993 48.459 55.131 1.00 34.77 44 LEU B O 1
ATOM 1789 N N . ASN B 1 46 ? 41.450 47.122 56.223 1.00 35.11 45 ASN B N 1
ATOM 1790 C CA . ASN B 1 46 ? 42.299 46.868 55.060 1.00 35.05 45 ASN B CA 1
ATOM 1791 C C . ASN B 1 46 ? 41.610 46.004 54.036 1.00 34.67 45 ASN B C 1
ATOM 1792 O O . ASN B 1 46 ? 42.004 46.011 52.883 1.00 34.70 45 ASN B O 1
ATOM 1797 N N . GLN B 1 47 ? 40.582 45.270 54.453 1.00 34.65 46 GLN B N 1
ATOM 1798 C CA . GLN B 1 47 ? 39.833 44.413 53.540 1.00 34.47 46 GLN B CA 1
ATOM 1799 C C . GLN B 1 47 ? 38.653 45.140 52.854 1.00 33.58 46 GLN B C 1
ATOM 1800 O O . GLN B 1 47 ? 38.082 44.600 51.909 1.00 33.43 46 GLN B O 1
ATOM 1806 N N . ILE B 1 48 ? 38.322 46.358 53.310 1.00 33.16 47 ILE B N 1
ATOM 1807 C CA . ILE B 1 48 ? 37.251 47.187 52.730 1.00 32.39 47 ILE B CA 1
ATOM 1808 C C . ILE B 1 48 ? 37.768 48.422 51.984 1.00 32.04 47 ILE B C 1
ATOM 1809 O O . ILE B 1 48 ? 38.818 48.983 52.312 1.00 31.80 47 ILE B O 1
ATOM 1814 N N . ASP B 1 49 ? 37.020 48.859 50.982 1.00 31.64 48 ASP B N 1
ATOM 1815 C CA . ASP B 1 49 ? 37.341 50.129 50.338 1.00 31.57 48 ASP B CA 1
ATOM 1816 C C . ASP B 1 49 ? 36.167 51.127 50.398 1.00 31.82 48 ASP B C 1
ATOM 1817 O O . ASP B 1 49 ? 36.258 52.231 49.866 1.00 31.30 48 ASP B O 1
ATOM 1822 N N . THR B 1 50 ? 35.093 50.728 51.090 1.00 31.99 49 THR B N 1
ATOM 1823 C CA . THR B 1 50 ? 33.823 51.449 51.096 1.00 31.60 49 THR B CA 1
ATOM 1824 C C . THR B 1 50 ? 33.127 51.397 52.457 1.00 31.31 49 THR B C 1
ATOM 1825 O O . THR B 1 50 ? 33.206 50.395 53.171 1.00 29.72 49 THR B O 1
ATOM 1829 N N . ILE B 1 51 ? 32.468 52.510 52.795 1.00 31.43 50 ILE B N 1
ATOM 1830 C CA . ILE B 1 51 ? 31.667 52.628 54.015 1.00 31.16 50 ILE B CA 1
ATOM 1831 C C . ILE B 1 51 ? 30.316 53.253 53.663 1.00 31.11 50 ILE B C 1
ATOM 1832 O O . ILE B 1 51 ? 30.225 54.270 52.973 1.00 31.18 50 ILE B O 1
ATOM 1837 N N . LEU B 1 52 ? 29.271 52.599 54.146 1.00 31.31 51 LEU B N 1
ATOM 1838 C CA . LEU B 1 52 ? 27.899 53.022 53.958 1.00 31.09 51 LEU B CA 1
ATOM 1839 C C . LEU B 1 52 ? 27.322 53.572 55.267 1.00 30.59 51 LEU B C 1
ATOM 1840 O O . LEU B 1 52 ? 27.375 52.920 56.309 1.00 29.44 51 LEU B O 1
ATOM 1845 N N . TYR B 1 53 ? 26.772 54.784 55.176 1.00 30.73 52 TYR B N 1
ATOM 1846 C CA . TYR B 1 53 ? 26.157 55.474 56.293 1.00 30.66 52 TYR B CA 1
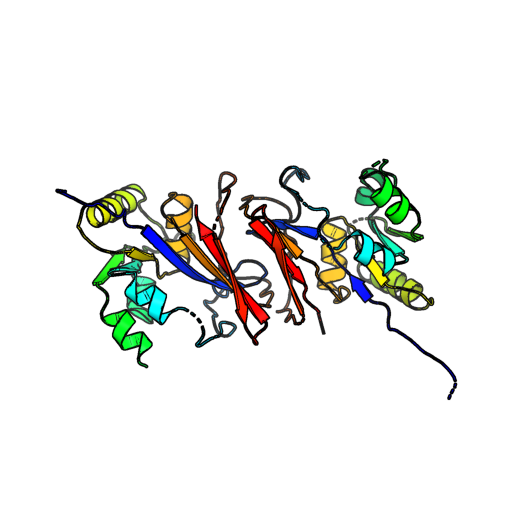ATOM 1847 C C . TYR B 1 53 ? 24.756 55.920 55.915 1.00 30.93 52 TYR B C 1
ATOM 1848 O O . TYR B 1 53 ? 24.458 56.108 54.746 1.00 30.58 52 TYR B O 1
ATOM 1857 N N . GLY B 1 54 ? 23.923 56.151 56.920 1.00 31.17 53 GLY B N 1
ATOM 1858 C CA . GLY B 1 54 ? 22.745 56.997 56.763 1.00 31.07 53 GLY B CA 1
ATOM 1859 C C . GLY B 1 54 ? 23.202 58.407 57.072 1.00 31.33 53 GLY B C 1
ATOM 1860 O O . GLY B 1 54 ? 24.265 58.593 57.655 1.00 31.52 53 GLY B O 1
ATOM 1861 N N . ARG B 1 55 ? 22.417 59.403 56.682 1.00 31.55 54 ARG B N 1
ATOM 1862 C CA . ARG B 1 55 ? 22.810 60.818 56.857 1.00 32.13 54 ARG B CA 1
ATOM 1863 C C . ARG B 1 55 ? 22.982 61.221 58.341 1.00 31.64 54 ARG B C 1
ATOM 1864 O O . ARG B 1 55 ? 23.895 61.961 58.692 1.00 31.40 54 ARG B O 1
ATOM 1872 N N . LYS B 1 56 ? 22.122 60.698 59.200 1.00 31.37 55 LYS B N 1
ATOM 1873 C CA . LYS B 1 56 ? 22.187 60.959 60.627 1.00 31.51 55 LYS B CA 1
ATOM 1874 C C . LYS B 1 56 ? 23.491 60.407 61.256 1.00 31.19 55 LYS B C 1
ATOM 1875 O O . LYS B 1 56 ? 24.121 61.073 62.070 1.00 31.07 55 LYS B O 1
ATOM 1881 N N . SER B 1 57 ? 23.882 59.202 60.834 1.00 31.00 56 SER B N 1
ATOM 1882 C CA . SER B 1 57 ? 25.097 58.500 61.276 1.00 30.57 56 SER B CA 1
ATOM 1883 C C . SER B 1 57 ? 26.400 59.061 60.699 1.00 30.66 56 SER B C 1
ATOM 1884 O O . SER B 1 57 ? 27.443 59.001 61.357 1.00 30.71 56 SER B O 1
ATOM 1887 N N . PHE B 1 58 ? 26.351 59.548 59.459 1.00 30.36 57 PHE B N 1
ATOM 1888 C CA . PHE B 1 58 ? 27.496 60.217 58.830 1.00 30.28 57 PHE B CA 1
ATOM 1889 C C . PHE B 1 58 ? 27.823 61.542 59.528 1.00 30.83 57 PHE B C 1
ATOM 1890 O O . PHE B 1 58 ? 28.984 61.832 59.749 1.00 30.70 57 PHE B O 1
ATOM 1898 N N . ASP B 1 59 ? 26.799 62.347 59.856 1.00 31.95 58 ASP B N 1
ATOM 1899 C CA . ASP B 1 59 ? 26.970 63.622 60.594 1.00 32.76 58 ASP B CA 1
ATOM 1900 C C . ASP B 1 59 ? 27.645 63.448 61.959 1.00 33.39 58 ASP B C 1
ATOM 1901 O O . ASP B 1 59 ? 28.371 64.331 62.420 1.00 33.05 58 ASP B O 1
ATOM 1906 N N . LEU B 1 60 ? 27.389 62.302 62.585 1.00 34.95 59 LEU B N 1
ATOM 1907 C CA . LEU B 1 60 ? 27.947 61.919 63.903 1.00 36.34 59 LEU B CA 1
ATOM 1908 C C . LEU B 1 60 ? 29.367 61.330 63.853 1.00 36.97 59 LEU B C 1
ATOM 1909 O O . LEU B 1 60 ? 30.231 61.734 64.635 1.00 36.67 59 LEU B O 1
ATOM 1914 N N . TRP B 1 61 ? 29.585 60.382 62.941 1.00 38.16 60 TRP B N 1
ATOM 1915 C CA . TRP B 1 61 ? 30.837 59.612 62.853 1.00 39.31 60 TRP B CA 1
ATOM 1916 C C . TRP B 1 61 ? 31.600 59.730 61.536 1.00 38.69 60 TRP B C 1
ATOM 1917 O O . TRP B 1 61 ? 32.752 59.286 61.448 1.00 38.45 60 TRP B O 1
ATOM 1928 N N . GLY B 1 62 ? 30.949 60.277 60.516 1.00 38.29 61 GLY B N 1
ATOM 1929 C CA . GLY B 1 62 ? 31.462 60.244 59.146 1.00 38.01 61 GLY B CA 1
ATOM 1930 C C . GLY B 1 62 ? 32.722 61.055 58.943 1.00 37.61 61 GLY B C 1
ATOM 1931 O O . GLY B 1 62 ? 33.518 60.751 58.060 1.00 36.78 61 GLY B O 1
ATOM 1932 N N . GLN B 1 63 ? 32.896 62.087 59.769 1.00 38.11 62 GLN B N 1
ATOM 1933 C CA . GLN B 1 63 ? 34.132 62.862 59.788 1.00 38.54 62 GLN B CA 1
ATOM 1934 C C . GLN B 1 63 ? 34.729 63.027 61.210 1.00 39.53 62 GLN B C 1
ATOM 1935 O O . GLN B 1 63 ? 35.348 64.044 61.491 1.00 39.89 62 GLN B O 1
ATOM 1941 N N . TYR B 1 64 ? 34.595 62.018 62.081 1.00 41.20 63 TYR B N 1
ATOM 1942 C CA . TYR B 1 64 ? 35.205 62.032 63.450 1.00 41.75 63 TYR B CA 1
ATOM 1943 C C . TYR B 1 64 ? 36.746 61.999 63.427 1.00 42.57 63 TYR B C 1
ATOM 1944 O O . TYR B 1 64 ? 37.339 61.304 62.597 1.00 42.90 63 TYR B O 1
ATOM 1953 N N . ILE B 1 65 ? 37.374 62.718 64.366 1.00 43.27 64 ILE B N 1
ATOM 1954 C CA . ILE B 1 65 ? 38.850 62.931 64.390 1.00 43.62 64 ILE B CA 1
ATOM 1955 C C . ILE B 1 65 ? 39.632 62.145 65.479 1.00 43.46 64 ILE B C 1
ATOM 1956 O O . ILE B 1 65 ? 39.420 62.306 66.684 1.00 43.61 64 ILE B O 1
ATOM 1961 N N . GLU B 1 74 ? 42.432 55.526 68.972 1.00 58.21 73 GLU B N 1
ATOM 1962 C CA . GLU B 1 74 ? 43.564 55.617 68.044 1.00 58.11 73 GLU B CA 1
ATOM 1963 C C . GLU B 1 74 ? 43.237 56.458 66.792 1.00 58.01 73 GLU B C 1
ATOM 1964 O O . GLU B 1 74 ? 42.428 56.058 65.941 1.00 57.89 73 GLU B O 1
ATOM 1970 N N . LYS B 1 75 ? 43.885 57.618 66.689 1.00 57.71 74 LYS B N 1
ATOM 1971 C CA . LYS B 1 75 ? 43.758 58.492 65.514 1.00 57.46 74 LYS B CA 1
ATOM 1972 C C . LYS B 1 75 ? 44.328 57.883 64.227 1.00 56.87 74 LYS B C 1
ATOM 1973 O O . LYS B 1 75 ? 44.191 58.481 63.164 1.00 56.65 74 LYS B O 1
ATOM 1979 N N . GLU B 1 76 ? 44.964 56.712 64.339 1.00 56.26 75 GLU B N 1
ATOM 1980 C CA . GLU B 1 76 ? 45.483 55.955 63.193 1.00 55.91 75 GLU B CA 1
ATOM 1981 C C . GLU B 1 76 ? 44.432 55.031 62.599 1.00 55.17 75 GLU B C 1
ATOM 1982 O O . GLU B 1 76 ? 44.481 54.733 61.404 1.00 55.14 75 GLU B O 1
ATOM 1988 N N . LEU B 1 77 ? 43.500 54.565 63.433 1.00 54.39 76 LEU B N 1
ATOM 1989 C CA . LEU B 1 77 ? 42.310 53.852 62.951 1.00 53.65 76 LEU B CA 1
ATOM 1990 C C . LEU B 1 77 ? 41.451 54.776 62.100 1.00 52.44 76 LEU B C 1
ATOM 1991 O O . LEU B 1 77 ? 40.913 54.368 61.063 1.00 51.71 76 LEU B O 1
ATOM 1996 N N . TRP B 1 78 ? 41.328 56.017 62.566 1.00 51.11 77 TRP B N 1
ATOM 1997 C CA . TRP B 1 78 ? 40.471 57.004 61.931 1.00 50.15 77 TRP B CA 1
ATOM 1998 C C . TRP B 1 78 ? 41.027 57.539 60.657 1.00 48.80 77 TRP B C 1
ATOM 1999 O O . TRP B 1 78 ? 40.274 57.942 59.796 1.00 48.90 77 TRP B O 1
ATOM 2010 N N . LYS B 1 79 ? 42.343 57.541 60.542 1.00 47.41 78 LYS B N 1
ATOM 2011 C CA . LYS B 1 79 ? 43.003 57.866 59.290 1.00 46.43 78 LYS B CA 1
ATOM 2012 C C . LYS B 1 79 ? 42.652 56.811 58.218 1.00 44.73 78 LYS B C 1
ATOM 2013 O O . LYS B 1 79 ? 42.364 57.165 57.070 1.00 44.11 78 LYS B O 1
ATOM 2019 N N . LEU B 1 80 ? 42.652 55.531 58.612 1.00 43.01 79 LEU B N 1
ATOM 2020 C CA . LEU B 1 80 ? 42.238 54.407 57.736 1.00 41.69 79 LEU B CA 1
ATOM 2021 C C . LEU B 1 80 ? 40.742 54.436 57.348 1.00 40.26 79 LEU B C 1
ATOM 2022 O O . LEU B 1 80 ? 40.396 54.227 56.197 1.00 38.55 79 LEU B O 1
ATOM 2027 N N . VAL B 1 81 ? 39.878 54.665 58.335 1.00 39.29 80 VAL B N 1
ATOM 2028 C CA . VAL B 1 81 ? 38.441 54.815 58.112 1.00 38.84 80 VAL B CA 1
ATOM 2029 C C . VAL B 1 81 ? 38.187 55.909 57.093 1.00 38.35 80 VAL B C 1
ATOM 2030 O O . VAL B 1 81 ? 37.414 55.720 56.138 1.00 38.39 80 VAL B O 1
ATOM 2034 N N . HIS B 1 82 ? 38.843 57.051 57.298 1.00 37.64 81 HIS B N 1
ATOM 2035 C CA . HIS B 1 82 ? 38.630 58.214 56.443 1.00 37.00 81 HIS B CA 1
ATOM 2036 C C . HIS B 1 82 ? 39.245 58.117 55.069 1.00 36.66 81 HIS B C 1
ATOM 2037 O O . HIS B 1 82 ? 38.901 58.922 54.204 1.00 37.21 81 HIS B O 1
ATOM 2044 N N . SER B 1 83 ? 40.109 57.124 54.855 1.00 35.93 82 SER B N 1
ATOM 2045 C CA . SER B 1 83 ? 40.668 56.839 53.543 1.00 35.37 82 SER B CA 1
ATOM 2046 C C . SER B 1 83 ? 39.709 56.067 52.623 1.00 35.25 82 SER B C 1
ATOM 2047 O O . SER B 1 83 ? 40.026 55.836 51.449 1.00 34.88 82 SER B O 1
ATOM 2050 N N . LYS B 1 84 ? 38.539 55.680 53.140 1.00 35.11 83 LYS B N 1
ATOM 2051 C CA . LYS B 1 84 ? 37.579 54.888 52.372 1.00 34.81 83 LYS B CA 1
ATOM 2052 C C . LYS B 1 84 ? 36.609 55.766 51.584 1.00 35.27 83 LYS B C 1
ATOM 2053 O O . LYS B 1 84 ? 36.385 56.938 51.915 1.00 35.11 83 LYS B O 1
ATOM 2059 N N . LYS B 1 85 ? 36.054 55.189 50.522 1.00 35.04 84 LYS B N 1
ATOM 2060 C CA . LYS B 1 85 ? 34.929 55.789 49.829 1.00 35.13 84 LYS B CA 1
ATOM 2061 C C . LYS B 1 85 ? 33.653 55.652 50.662 1.00 34.67 84 LYS B C 1
ATOM 2062 O O . LYS B 1 85 ? 33.426 54.630 51.324 1.00 34.66 84 LYS B O 1
ATOM 2068 N N . LYS B 1 86 ? 32.827 56.694 50.648 1.00 33.88 85 LYS B N 1
ATOM 2069 C CA . LYS B 1 86 ? 31.650 56.726 51.495 1.00 33.35 85 LYS B CA 1
ATOM 2070 C C . LYS B 1 86 ? 30.383 56.916 50.671 1.00 32.98 85 LYS B C 1
ATOM 2071 O O . LYS B 1 86 ? 30.342 57.714 49.754 1.00 32.61 85 LYS B O 1
ATOM 2077 N N . TYR B 1 87 ? 29.367 56.119 50.991 1.00 33.23 86 TYR B N 1
ATOM 2078 C CA . TYR B 1 87 ? 28.016 56.304 50.453 1.00 32.77 86 TYR B CA 1
ATOM 2079 C C . TYR B 1 87 ? 27.142 56.748 51.615 1.00 32.30 86 TYR B C 1
ATOM 2080 O O . TYR B 1 87 ? 27.008 56.038 52.592 1.00 32.02 86 TYR B O 1
ATOM 2089 N N . VAL B 1 88 ? 26.545 57.923 51.483 1.00 32.66 87 VAL B N 1
ATOM 2090 C CA . VAL B 1 88 ? 25.603 58.431 52.473 1.00 32.81 87 VAL B CA 1
ATOM 2091 C C . VAL B 1 88 ? 24.213 58.465 51.855 1.00 32.91 87 VAL B C 1
ATOM 2092 O O . VAL B 1 88 ? 23.977 59.178 50.885 1.00 32.40 87 VAL B O 1
ATOM 2096 N N . PHE B 1 89 ? 23.326 57.667 52.454 1.00 33.84 88 PHE B N 1
ATOM 2097 C CA . PHE B 1 89 ? 21.909 57.524 52.094 1.00 34.58 88 PHE B CA 1
ATOM 2098 C C . PHE B 1 89 ? 21.041 58.510 52.872 1.00 35.31 88 PHE B C 1
ATOM 2099 O O . PHE B 1 89 ? 21.306 58.788 54.044 1.00 35.03 88 PHE B O 1
ATOM 2107 N N . SER B 1 90 ? 19.965 58.984 52.245 1.00 36.79 89 SER B N 1
ATOM 2108 C CA . SER B 1 90 ? 19.063 59.958 52.881 1.00 37.93 89 SER B CA 1
ATOM 2109 C C . SER B 1 90 ? 17.752 59.324 53.334 1.00 38.82 89 SER B C 1
ATOM 2110 O O . SER B 1 90 ? 17.380 58.244 52.858 1.00 39.07 89 SER B O 1
ATOM 2113 N N . ARG B 1 91 ? 17.070 59.990 54.268 1.00 39.68 90 ARG B N 1
ATOM 2114 C CA . ARG B 1 91 ? 15.830 59.471 54.845 1.00 40.27 90 ARG B CA 1
ATOM 2115 C C . ARG B 1 91 ? 14.761 60.551 54.851 1.00 40.83 90 ARG B C 1
ATOM 2116 O O . ARG B 1 91 ? 13.792 60.484 54.084 1.00 41.88 90 ARG B O 1
ATOM 2118 N N . ILE B 1 101 ? 12.018 57.802 56.945 1.00 46.27 100 ILE B N 1
ATOM 2119 C CA . ILE B 1 101 ? 12.222 56.381 56.665 1.00 46.21 100 ILE B CA 1
ATOM 2120 C C . ILE B 1 101 ? 13.211 56.167 55.494 1.00 45.83 100 ILE B C 1
ATOM 2121 O O . ILE B 1 101 ? 13.446 57.074 54.677 1.00 46.04 100 ILE B O 1
ATOM 2126 N N . PHE B 1 102 ? 13.802 54.975 55.436 1.00 45.20 101 PHE B N 1
ATOM 2127 C CA . PHE B 1 102 ? 14.530 54.530 54.249 1.00 44.70 101 PHE B CA 1
ATOM 2128 C C . PHE B 1 102 ? 13.591 53.689 53.385 1.00 44.94 101 PHE B C 1
ATOM 2129 O O . PHE B 1 102 ? 12.877 52.820 53.896 1.00 45.38 101 PHE B O 1
ATOM 2137 N N . ILE B 1 103 ? 13.594 53.965 52.083 1.00 45.06 102 ILE B N 1
ATOM 2138 C CA . ILE B 1 103 ? 12.750 53.257 51.120 1.00 45.27 102 ILE B CA 1
ATOM 2139 C C . ILE B 1 103 ? 13.549 52.100 50.507 1.00 45.32 102 ILE B C 1
ATOM 2140 O O . ILE B 1 103 ? 14.662 52.297 49.990 1.00 45.39 102 ILE B O 1
ATOM 2145 N N . ASN B 1 104 ? 12.963 50.899 50.569 1.00 45.22 103 ASN B N 1
ATOM 2146 C CA . ASN B 1 104 ? 13.601 49.655 50.096 1.00 44.81 103 ASN B CA 1
ATOM 2147 C C . ASN B 1 104 ? 14.168 49.728 48.675 1.00 44.45 103 ASN B C 1
ATOM 2148 O O . ASN B 1 104 ? 15.354 49.473 48.476 1.00 44.08 103 ASN B O 1
ATOM 2153 N N . ASP B 1 105 ? 13.319 50.078 47.703 1.00 44.14 104 ASP B N 1
ATOM 2154 C CA . ASP B 1 105 ? 13.703 50.065 46.280 1.00 43.91 104 ASP B CA 1
ATOM 2155 C C . ASP B 1 105 ? 14.919 50.924 45.986 1.00 43.28 104 ASP B C 1
ATOM 2156 O O . ASP B 1 105 ? 15.780 50.561 45.180 1.00 43.31 104 ASP B O 1
ATOM 2161 N N . ASN B 1 106 ? 14.986 52.061 46.662 1.00 42.72 105 ASN B N 1
ATOM 2162 C CA . ASN B 1 106 ? 16.046 53.032 46.439 1.00 42.11 105 ASN B CA 1
ATOM 2163 C C . ASN B 1 106 ? 17.392 52.540 46.967 1.00 41.11 105 ASN B C 1
ATOM 2164 O O . ASN B 1 106 ? 18.425 52.732 46.334 1.00 41.00 105 ASN B O 1
ATOM 2169 N N . ILE B 1 107 ? 17.363 51.862 48.104 1.00 40.27 106 ILE B N 1
ATOM 2170 C CA . ILE B 1 107 ? 18.569 51.249 48.664 1.00 39.69 106 ILE B CA 1
ATOM 2171 C C . ILE B 1 107 ? 19.062 50.108 47.798 1.00 39.21 106 ILE B C 1
ATOM 2172 O O . ILE B 1 107 ? 20.235 50.060 47.456 1.00 38.52 106 ILE B O 1
ATOM 2177 N N . LEU B 1 108 ? 18.157 49.202 47.447 1.00 39.22 107 LEU B N 1
ATOM 2178 C CA . LEU B 1 108 ? 18.465 48.104 46.529 1.00 39.63 107 LEU B CA 1
ATOM 2179 C C . LEU B 1 108 ? 19.117 48.600 45.235 1.00 39.54 107 LEU B C 1
ATOM 2180 O O . LEU B 1 108 ? 20.112 48.027 44.772 1.00 39.65 107 LEU B O 1
ATOM 2185 N N . GLU B 1 109 ? 18.536 49.651 44.658 1.00 39.21 108 GLU B N 1
ATOM 2186 C CA . GLU B 1 109 ? 19.046 50.241 43.426 1.00 39.44 108 GLU B CA 1
ATOM 2187 C C . GLU B 1 109 ? 20.405 50.872 43.649 1.00 38.85 108 GLU B C 1
ATOM 2188 O O . GLU B 1 109 ? 21.276 50.784 42.763 1.00 38.35 108 GLU B O 1
ATOM 2194 N N . GLU B 1 110 ? 20.562 51.532 44.807 1.00 38.23 109 GLU B N 1
ATOM 2195 C CA . GLU B 1 110 ? 21.811 52.224 45.146 1.00 38.09 109 GLU B CA 1
ATOM 2196 C C . GLU B 1 110 ? 22.903 51.203 45.350 1.00 37.64 109 GLU B C 1
ATOM 2197 O O . GLU B 1 110 ? 24.061 51.419 44.976 1.00 37.49 109 GLU B O 1
ATOM 2203 N N . VAL B 1 111 ? 22.515 50.080 45.940 1.00 37.37 110 VAL B N 1
ATOM 2204 C CA . VAL B 1 111 ? 23.451 49.042 46.292 1.00 37.23 110 VAL B CA 1
ATOM 2205 C C . VAL B 1 111 ? 23.840 48.279 45.006 1.00 37.15 110 VAL B C 1
ATOM 2206 O O . VAL B 1 111 ? 25.001 47.970 44.803 1.00 36.95 110 VAL B O 1
ATOM 2210 N N . ASN B 1 112 ? 22.892 48.038 44.108 1.00 37.72 111 ASN B N 1
ATOM 2211 C CA . ASN B 1 112 ? 23.214 47.354 42.844 1.00 38.09 111 ASN B CA 1
ATOM 2212 C C . ASN B 1 112 ? 24.139 48.178 41.942 1.00 37.83 111 ASN B C 1
ATOM 2213 O O . ASN B 1 112 ? 25.046 47.642 41.307 1.00 37.57 111 ASN B O 1
ATOM 2218 N N . LYS B 1 113 ? 23.929 49.491 41.938 1.00 38.35 112 LYS B N 1
ATOM 2219 C CA . LYS B 1 113 ? 24.806 50.448 41.254 1.00 38.68 112 LYS B CA 1
ATOM 2220 C C . LYS B 1 113 ? 26.224 50.309 41.807 1.00 38.23 112 LYS B C 1
ATOM 2221 O O . LYS B 1 113 ? 27.170 50.188 41.058 1.00 38.71 112 LYS B O 1
ATOM 2225 N N . LEU B 1 114 ? 26.345 50.313 43.133 1.00 38.65 113 LEU B N 1
ATOM 2226 C CA . LEU B 1 114 ? 27.615 50.140 43.870 1.00 38.43 113 LEU B CA 1
ATOM 2227 C C . LEU B 1 114 ? 28.367 48.804 43.578 1.00 37.69 113 LEU B C 1
ATOM 2228 O O . LEU B 1 114 ? 29.575 48.788 43.284 1.00 37.03 113 LEU B O 1
ATOM 2233 N N . LYS B 1 115 ? 27.633 47.700 43.643 1.00 37.36 114 LYS B N 1
ATOM 2234 C CA . LYS B 1 115 ? 28.167 46.373 43.380 1.00 37.70 114 LYS B CA 1
ATOM 2235 C C . LYS B 1 115 ? 28.645 46.138 41.913 1.00 38.12 114 LYS B C 1
ATOM 2236 O O . LYS B 1 115 ? 29.441 45.229 41.647 1.00 37.20 114 LYS B O 1
ATOM 2242 N N . LYS B 1 116 ? 28.184 46.969 40.978 1.00 38.95 115 LYS B N 1
ATOM 2243 C CA . LYS B 1 116 ? 28.721 46.972 39.588 1.00 39.96 115 LYS B CA 1
ATOM 2244 C C . LYS B 1 116 ? 30.220 47.186 39.540 1.00 40.58 115 LYS B C 1
ATOM 2245 O O . LYS B 1 116 ? 30.924 46.627 38.696 1.00 40.83 115 LYS B O 1
ATOM 2251 N N . ASN B 1 117 ? 30.692 48.031 40.447 1.00 41.67 116 ASN B N 1
ATOM 2252 C CA . ASN B 1 117 ? 32.081 48.469 40.461 1.00 42.48 116 ASN B CA 1
ATOM 2253 C C . ASN B 1 117 ? 33.041 47.396 40.980 1.00 41.99 116 ASN B C 1
ATOM 2254 O O . ASN B 1 117 ? 32.658 46.584 41.803 1.00 41.55 116 ASN B O 1
ATOM 2259 N N . PRO B 1 118 ? 34.297 47.412 40.497 1.00 41.91 117 PRO B N 1
ATOM 2260 C CA . PRO B 1 118 ? 35.349 46.582 41.059 1.00 41.59 117 PRO B CA 1
ATOM 2261 C C . PRO B 1 118 ? 35.837 47.080 42.422 1.00 41.01 117 PRO B C 1
ATOM 2262 O O . PRO B 1 118 ? 35.794 48.280 42.711 1.00 41.67 117 PRO B O 1
ATOM 2266 N N . GLY B 1 119 ? 36.297 46.153 43.250 1.00 39.97 118 GLY B N 1
ATOM 2267 C CA . GLY B 1 119 ? 36.985 46.514 44.466 1.00 39.20 118 GLY B CA 1
ATOM 2268 C C . GLY B 1 119 ? 36.705 45.593 45.626 1.00 38.00 118 GLY B C 1
ATOM 2269 O O . GLY B 1 119 ? 36.102 44.549 45.466 1.00 38.48 118 GLY B O 1
ATOM 2270 N N . LYS B 1 120 ? 37.114 46.043 46.806 1.00 36.71 119 LYS B N 1
ATOM 2271 C CA . LYS B 1 120 ? 37.164 45.229 48.014 1.00 35.32 119 LYS B CA 1
ATOM 2272 C C . LYS B 1 120 ? 35.790 45.220 48.700 1.00 33.70 119 LYS B C 1
ATOM 2273 O O . LYS B 1 120 ? 34.775 45.469 48.075 1.00 33.92 119 LYS B O 1
ATOM 2279 N N . ASP B 1 121 ? 35.738 44.920 49.977 1.00 32.09 120 ASP B N 1
ATOM 2280 C CA . ASP B 1 121 ? 34.454 44.797 50.656 1.00 30.92 120 ASP B CA 1
ATOM 2281 C C . ASP B 1 121 ? 33.930 46.134 51.216 1.00 29.68 120 ASP B C 1
ATOM 2282 O O . ASP B 1 121 ? 34.589 47.150 51.161 1.00 28.52 120 ASP B O 1
ATOM 2287 N N . ILE B 1 122 ? 32.704 46.088 51.713 1.00 29.11 121 ILE B N 1
ATOM 2288 C CA . ILE B 1 122 ? 31.903 47.254 52.053 1.00 28.65 121 ILE B CA 1
ATOM 2289 C C . ILE B 1 122 ? 31.484 47.157 53.550 1.00 28.76 121 ILE B C 1
ATOM 2290 O O . ILE B 1 122 ? 30.933 46.145 53.996 1.00 28.72 121 ILE B O 1
ATOM 2295 N N . TRP B 1 123 ? 31.765 48.201 54.323 1.00 28.36 122 TRP B N 1
ATOM 2296 C CA . TRP B 1 123 ? 31.295 48.290 55.692 1.00 28.53 122 TRP B CA 1
ATOM 2297 C C . TRP B 1 123 ? 29.972 49.047 55.808 1.00 28.58 122 TRP B C 1
ATOM 2298 O O . TRP B 1 123 ? 29.902 50.238 55.541 1.00 28.26 122 TRP B O 1
ATOM 2309 N N . LEU B 1 124 ? 28.916 48.351 56.213 1.00 28.78 123 LEU B N 1
ATOM 2310 C CA . LEU B 1 124 ? 27.695 49.013 56.576 1.00 29.33 123 LEU B CA 1
ATOM 2311 C C . LEU B 1 124 ? 27.894 49.550 58.007 1.00 29.92 123 LEU B C 1
ATOM 2312 O O . LEU B 1 124 ? 27.955 48.786 58.961 1.00 29.51 123 LEU B O 1
ATOM 2317 N N . TYR B 1 125 ? 27.993 50.870 58.137 1.00 30.91 124 TYR B N 1
ATOM 2318 C CA . TYR B 1 125 ? 28.445 51.480 59.381 1.00 31.77 124 TYR B CA 1
ATOM 2319 C C . TYR B 1 125 ? 27.310 51.754 60.371 1.00 31.50 124 TYR B C 1
ATOM 2320 O O . TYR B 1 125 ? 27.469 51.524 61.566 1.00 32.06 124 TYR B O 1
ATOM 2329 N N . GLY B 1 126 ? 26.178 52.223 59.854 1.00 31.39 125 GLY B N 1
ATOM 2330 C CA . GLY B 1 126 ? 25.059 52.719 60.656 1.00 30.51 125 GLY B CA 1
ATOM 2331 C C . GLY B 1 126 ? 24.177 53.698 59.877 1.00 30.21 125 GLY B C 1
ATOM 2332 O O . GLY B 1 126 ? 24.475 54.035 58.724 1.00 29.63 125 GLY B O 1
ATOM 2333 N N . GLY B 1 127 ? 23.091 54.168 60.479 1.00 29.90 126 GLY B N 1
ATOM 2334 C CA . GLY B 1 127 ? 22.702 53.821 61.837 1.00 30.32 126 GLY B CA 1
ATOM 2335 C C . GLY B 1 127 ? 21.866 52.560 61.959 1.00 30.90 126 GLY B C 1
ATOM 2336 O O . GLY B 1 127 ? 21.834 51.717 61.067 1.00 30.69 126 GLY B O 1
ATOM 2337 N N . ALA B 1 128 ? 21.196 52.444 63.098 1.00 31.84 127 ALA B N 1
ATOM 2338 C CA . ALA B 1 128 ? 20.342 51.318 63.434 1.00 32.08 127 ALA B CA 1
ATOM 2339 C C . ALA B 1 128 ? 19.263 51.032 62.388 1.00 32.69 127 ALA B C 1
ATOM 2340 O O . ALA B 1 128 ? 19.070 49.879 61.985 1.00 33.64 127 ALA B O 1
ATOM 2342 N N . SER B 1 129 ? 18.559 52.070 61.947 1.00 33.30 128 SER B N 1
ATOM 2343 C CA . SER B 1 129 ? 17.488 51.925 60.943 1.00 33.72 128 SER B CA 1
ATOM 2344 C C . SER B 1 129 ? 17.965 51.532 59.546 1.00 33.79 128 SER B C 1
ATOM 2345 O O . SER B 1 129 ? 17.256 50.802 58.855 1.00 34.60 128 SER B O 1
ATOM 2348 N N . LEU B 1 130 ? 19.115 52.054 59.108 1.00 33.48 129 LEU B N 1
ATOM 2349 C CA . LEU B 1 130 ? 19.750 51.601 57.855 1.00 33.25 129 LEU B CA 1
ATOM 2350 C C . LEU B 1 130 ? 20.258 50.165 57.954 1.00 32.98 129 LEU B C 1
ATOM 2351 O O . LEU B 1 130 ? 20.057 49.369 57.030 1.00 33.06 129 LEU B O 1
ATOM 2356 N N . ILE B 1 131 ? 20.924 49.845 59.066 1.00 32.69 130 ILE B N 1
ATOM 2357 C CA . ILE B 1 131 ? 21.352 48.479 59.352 1.00 32.48 130 ILE B CA 1
ATOM 2358 C C . ILE B 1 131 ? 20.152 47.511 59.185 1.00 32.81 130 ILE B C 1
ATOM 2359 O O . ILE B 1 131 ? 20.254 46.501 58.478 1.00 33.51 130 ILE B O 1
ATOM 2364 N N . THR B 1 132 ? 19.024 47.844 59.819 1.00 32.51 131 THR B N 1
ATOM 2365 C CA . THR B 1 132 ? 17.780 47.054 59.757 1.00 32.22 131 THR B CA 1
ATOM 2366 C C . THR B 1 132 ? 17.198 46.934 58.337 1.00 31.83 131 THR B C 1
ATOM 2367 O O . THR B 1 132 ? 16.698 45.862 57.967 1.00 31.77 131 THR B O 1
ATOM 2371 N N . THR B 1 133 ? 17.258 48.023 57.561 1.00 31.13 132 THR B N 1
ATOM 2372 C CA . THR B 1 133 ? 16.802 48.029 56.169 1.00 30.64 132 THR B CA 1
ATOM 2373 C C . THR B 1 133 ? 17.623 47.034 55.338 1.00 30.17 132 THR B C 1
ATOM 2374 O O . THR B 1 133 ? 17.059 46.185 54.662 1.00 30.42 132 THR B O 1
ATOM 2378 N N . PHE B 1 134 ? 18.949 47.145 55.394 1.00 29.76 133 PHE B N 1
ATOM 2379 C CA . PHE B 1 134 ? 19.832 46.198 54.714 1.00 29.24 133 PHE B CA 1
ATOM 2380 C C . PHE B 1 134 ? 19.640 44.743 55.186 1.00 29.48 133 PHE B C 1
ATOM 2381 O O . PHE B 1 134 ? 19.670 43.830 54.370 1.00 28.96 133 PHE B O 1
ATOM 2389 N N . ILE B 1 135 ? 19.448 44.517 56.485 1.00 29.88 134 ILE B N 1
ATOM 2390 C CA . ILE B 1 135 ? 19.265 43.143 56.984 1.00 30.37 134 ILE B CA 1
ATOM 2391 C C . ILE B 1 135 ? 17.987 42.535 56.424 1.00 31.10 134 ILE B C 1
ATOM 2392 O O . ILE B 1 135 ? 18.037 41.500 55.747 1.00 31.47 134 ILE B O 1
ATOM 2397 N N . ASN B 1 136 ? 16.857 43.185 56.660 1.00 31.62 135 ASN B N 1
ATOM 2398 C CA . ASN B 1 136 ? 15.599 42.697 56.129 1.00 32.25 135 ASN B CA 1
ATOM 2399 C C . ASN B 1 136 ? 15.517 42.689 54.582 1.00 32.62 135 ASN B C 1
ATOM 2400 O O . ASN B 1 136 ? 14.561 42.156 54.027 1.00 33.15 135 ASN B O 1
ATOM 2405 N N . LEU B 1 137 ? 16.497 43.257 53.881 1.00 32.51 136 LEU B N 1
ATOM 2406 C CA . LEU B 1 137 ? 16.544 43.127 52.419 1.00 32.51 136 LEU B CA 1
ATOM 2407 C C . LEU B 1 137 ? 17.456 41.980 51.930 1.00 32.45 136 LEU B C 1
ATOM 2408 O O . LEU B 1 137 ? 17.687 41.843 50.735 1.00 32.31 136 LEU B O 1
ATOM 2413 N N . GLY B 1 138 ? 17.954 41.159 52.852 1.00 32.87 137 GLY B N 1
ATOM 2414 C CA . GLY B 1 138 ? 18.991 40.140 52.541 1.00 33.14 137 GLY B CA 1
ATOM 2415 C C . GLY B 1 138 ? 20.321 40.655 51.972 1.00 32.71 137 GLY B C 1
ATOM 2416 O O . GLY B 1 138 ? 20.957 39.996 51.140 1.00 33.30 137 GLY B O 1
ATOM 2417 N N . LEU B 1 139 ? 20.759 41.816 52.446 1.00 32.47 138 LEU B N 1
ATOM 2418 C CA . LEU B 1 139 ? 21.950 42.489 51.899 1.00 32.20 138 LEU B CA 1
ATOM 2419 C C . LEU B 1 139 ? 23.203 42.364 52.772 1.00 31.21 138 LEU B C 1
ATOM 2420 O O . LEU B 1 139 ? 24.286 42.737 52.308 1.00 31.28 138 LEU B O 1
ATOM 2425 N N . VAL B 1 140 ? 23.079 41.874 54.012 1.00 30.05 139 VAL B N 1
ATOM 2426 C CA . VAL B 1 140 ? 24.268 41.662 54.856 1.00 29.62 139 VAL B CA 1
ATOM 2427 C C . VAL B 1 140 ? 24.857 40.259 54.641 1.00 29.14 139 VAL B C 1
ATOM 2428 O O . VAL B 1 140 ? 24.184 39.290 54.816 1.00 29.44 139 VAL B O 1
ATOM 2432 N N . ASP B 1 141 ? 26.133 40.190 54.285 1.00 29.21 140 ASP B N 1
ATOM 2433 C CA . ASP B 1 141 ? 26.857 38.947 54.033 1.00 29.34 140 ASP B CA 1
ATOM 2434 C C . ASP B 1 141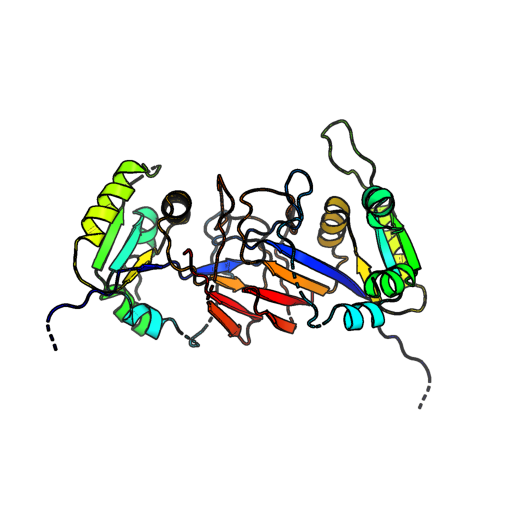 ? 27.614 38.412 55.291 1.00 30.34 140 ASP B C 1
ATOM 2435 O O . ASP B 1 141 ? 27.604 37.210 55.553 1.00 30.49 140 ASP B O 1
ATOM 2440 N N . GLU B 1 142 ? 28.265 39.296 56.053 1.00 30.56 141 GLU B N 1
ATOM 2441 C CA . GLU B 1 142 ? 28.991 38.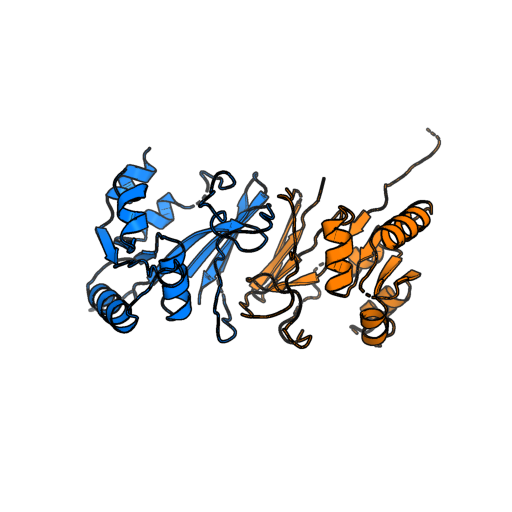895 57.270 1.00 31.15 141 GLU B CA 1
ATOM 2442 C C . GLU B 1 142 ? 28.482 39.730 58.418 1.00 30.22 141 GLU B C 1
ATOM 2443 O O . GLU B 1 142 ? 28.215 40.911 58.239 1.00 30.34 141 GLU B O 1
ATOM 2449 N N . PHE B 1 143 ? 28.360 39.112 59.587 1.00 29.42 142 PHE B N 1
ATOM 2450 C CA . PHE B 1 143 ? 28.033 39.820 60.826 1.00 29.11 142 PHE B CA 1
ATOM 2451 C C . PHE B 1 143 ? 29.178 39.588 61.816 1.00 28.68 142 PHE B C 1
ATOM 2452 O O . PHE B 1 143 ? 29.369 38.481 62.251 1.00 28.89 142 PHE B O 1
ATOM 2460 N N . ARG B 1 144 ? 29.954 40.621 62.132 1.00 28.79 143 ARG B N 1
ATOM 2461 C CA A ARG B 1 144 ? 31.051 40.536 63.105 0.50 28.31 143 ARG B CA 1
ATOM 2462 C CA B ARG B 1 144 ? 31.040 40.505 63.101 0.50 28.50 143 ARG B CA 1
ATOM 2463 C C . ARG B 1 144 ? 30.519 41.160 64.371 1.00 28.50 143 ARG B C 1
ATOM 2464 O O . ARG B 1 144 ? 30.539 42.379 64.516 1.00 27.62 143 ARG B O 1
ATOM 2479 N N . LEU B 1 145 ? 30.001 40.308 65.262 1.00 28.53 144 LEU B N 1
ATOM 2480 C CA . LEU B 1 145 ? 29.233 40.749 66.434 1.00 27.81 144 LEU B CA 1
ATOM 2481 C C . LEU B 1 145 ? 30.050 40.624 67.695 1.00 26.77 144 LEU B C 1
ATOM 2482 O O . LEU B 1 145 ? 30.391 39.552 68.125 1.00 25.89 144 LEU B O 1
ATOM 2487 N N . SER B 1 146 ? 30.421 41.754 68.255 1.00 26.81 145 SER B N 1
ATOM 2488 C CA . SER B 1 146 ? 31.170 41.748 69.494 1.00 26.82 145 SER B CA 1
ATOM 2489 C C . SER B 1 146 ? 30.169 41.819 70.620 1.00 25.79 145 SER B C 1
ATOM 2490 O O . SER B 1 146 ? 29.701 42.878 70.951 1.00 25.62 145 SER B O 1
ATOM 2493 N N . ILE B 1 147 ? 29.885 40.681 71.230 1.00 25.85 146 ILE B N 1
ATOM 2494 C CA . ILE B 1 147 ? 28.860 40.590 72.278 1.00 25.67 146 ILE B CA 1
ATOM 2495 C C . ILE B 1 147 ? 29.452 41.019 73.625 1.00 25.57 146 ILE B C 1
ATOM 2496 O O . ILE B 1 147 ? 30.382 40.385 74.114 1.00 24.95 146 ILE B O 1
ATOM 2501 N N . HIS B 1 148 ? 28.901 42.097 74.211 1.00 26.29 147 HIS B N 1
ATOM 2502 C CA . HIS B 1 148 ? 29.377 42.629 75.492 1.00 26.30 147 HIS B CA 1
ATOM 2503 C C . HIS B 1 148 ? 28.668 41.952 76.620 1.00 26.05 147 HIS B C 1
ATOM 2504 O O . HIS B 1 148 ? 27.507 41.590 76.465 1.00 26.56 147 HIS B O 1
ATOM 2511 N N . PRO B 1 149 ? 29.372 41.759 77.760 1.00 26.37 148 PRO B N 1
ATOM 2512 C CA . PRO B 1 149 ? 28.833 41.037 78.923 1.00 26.59 148 PRO B CA 1
ATOM 2513 C C . PRO B 1 149 ? 27.926 41.996 79.720 1.00 27.25 148 PRO B C 1
ATOM 2514 O O . PRO B 1 149 ? 28.144 42.331 80.901 1.00 26.34 148 PRO B O 1
ATOM 2518 N N . VAL B 1 150 ? 26.923 42.494 79.013 1.00 27.96 149 VAL B N 1
ATOM 2519 C CA . VAL B 1 150 ? 26.065 43.494 79.577 1.00 28.05 149 VAL B CA 1
ATOM 2520 C C . VAL B 1 150 ? 24.700 43.180 79.017 1.00 27.81 149 VAL B C 1
ATOM 2521 O O . VAL B 1 150 ? 24.572 42.748 77.863 1.00 26.76 149 VAL B O 1
ATOM 2525 N N . VAL B 1 151 ? 23.718 43.263 79.915 1.00 28.17 150 VAL B N 1
ATOM 2526 C CA . VAL B 1 151 ? 22.313 43.292 79.568 1.00 28.65 150 VAL B CA 1
ATOM 2527 C C . VAL B 1 151 ? 21.927 44.763 79.732 1.00 29.21 150 VAL B C 1
ATOM 2528 O O . VAL B 1 151 ? 21.921 45.292 80.835 1.00 29.00 150 VAL B O 1
ATOM 2532 N N . LEU B 1 152 ? 21.661 45.421 78.606 1.00 29.84 151 LEU B N 1
ATOM 2533 C CA . LEU B 1 152 ? 21.315 46.841 78.614 1.00 30.48 151 LEU B CA 1
ATOM 2534 C C . LEU B 1 152 ? 19.859 47.115 79.051 1.00 30.65 151 LEU B C 1
ATOM 2535 O O . LEU B 1 152 ? 19.579 48.166 79.624 1.00 31.14 151 LEU B O 1
ATOM 2540 N N . GLY B 1 153 ? 18.942 46.185 78.767 1.00 31.09 152 GLY B N 1
ATOM 2541 C CA . GLY B 1 153 ? 17.550 46.270 79.232 1.00 31.22 152 GLY B CA 1
ATOM 2542 C C . GLY B 1 153 ? 16.584 47.015 78.330 1.00 31.57 152 GLY B C 1
ATOM 2543 O O . GLY B 1 153 ? 15.400 46.699 78.274 1.00 31.31 152 GLY B O 1
ATOM 2544 N N . GLU B 1 154 ? 17.080 48.045 77.660 1.00 32.05 153 GLU B N 1
ATOM 2545 C CA . GLU B 1 154 ? 16.333 48.709 76.604 1.00 32.45 153 GLU B CA 1
ATOM 2546 C C . GLU B 1 154 ? 17.299 49.344 75.600 1.00 31.80 153 GLU B C 1
ATOM 2547 O O . GLU B 1 154 ? 18.452 49.644 75.924 1.00 31.05 153 GLU B O 1
ATOM 2553 N N . GLY B 1 155 ? 16.815 49.528 74.376 1.00 31.56 154 GLY B N 1
ATOM 2554 C CA . GLY B 1 155 ? 17.606 50.159 73.326 1.00 31.44 154 GLY B CA 1
ATOM 2555 C C . GLY B 1 155 ? 17.136 49.761 71.941 1.00 31.32 154 GLY B C 1
ATOM 2556 O O . GLY B 1 155 ? 15.993 49.324 71.759 1.00 31.18 154 GLY B O 1
ATOM 2557 N N . LYS B 1 156 ? 18.039 49.929 70.976 1.00 31.53 155 LYS B N 1
ATOM 2558 C CA . LYS B 1 156 ? 17.800 49.652 69.559 1.00 31.34 155 LYS B CA 1
ATOM 2559 C C . LYS B 1 156 ? 18.321 48.275 69.231 1.00 30.73 155 LYS B C 1
ATOM 2560 O O . LYS B 1 156 ? 19.534 48.068 69.268 1.00 29.77 155 LYS B O 1
ATOM 2566 N N . PRO B 1 157 ? 17.411 47.307 68.948 1.00 30.89 156 PRO B N 1
ATOM 2567 C CA . PRO B 1 157 ? 17.884 45.946 68.624 1.00 31.03 156 PRO B CA 1
ATOM 2568 C C . PRO B 1 157 ? 18.525 45.799 67.234 1.00 31.56 156 PRO B C 1
ATOM 2569 O O . PRO B 1 157 ? 18.052 46.367 66.244 1.00 31.72 156 PRO B O 1
ATOM 2573 N N . LEU B 1 158 ? 19.611 45.037 67.187 1.00 31.90 157 LEU B N 1
ATOM 2574 C CA . LEU B 1 158 ? 20.217 44.633 65.940 1.00 31.72 157 LEU B CA 1
ATOM 2575 C C . LEU B 1 158 ? 19.194 43.941 65.034 1.00 32.62 157 LEU B C 1
ATOM 2576 O O . LEU B 1 158 ? 19.133 44.244 63.844 1.00 32.27 157 LEU B O 1
ATOM 2581 N N . PHE B 1 159 ? 18.398 43.019 65.601 1.00 33.88 158 PHE B N 1
ATOM 2582 C CA . PHE B 1 159 ? 17.382 42.252 64.847 1.00 34.59 158 PHE B CA 1
ATOM 2583 C C . PHE B 1 159 ? 15.987 42.668 65.261 1.00 35.96 158 PHE B C 1
ATOM 2584 O O . PHE B 1 159 ? 15.523 42.327 66.336 1.00 36.83 158 PHE B O 1
ATOM 2592 N N . ILE B 1 160 ? 15.339 43.438 64.403 1.00 37.40 159 ILE B N 1
ATOM 2593 C CA . ILE B 1 160 ? 14.068 44.048 64.707 1.00 38.86 159 ILE B CA 1
ATOM 2594 C C . ILE B 1 160 ? 13.239 44.034 63.403 1.00 39.90 159 ILE B C 1
ATOM 2595 O O . ILE B 1 160 ? 13.753 44.366 62.333 1.00 40.24 159 ILE B O 1
ATOM 2600 N N . ASP B 1 161 ? 11.982 43.583 63.513 1.00 41.12 160 ASP B N 1
ATOM 2601 C CA . ASP B 1 161 ? 11.011 43.410 62.385 1.00 41.85 160 ASP B CA 1
ATOM 2602 C C . ASP B 1 161 ? 11.436 42.391 61.272 1.00 42.09 160 ASP B C 1
ATOM 2603 O O . ASP B 1 161 ? 11.268 42.624 60.062 1.00 42.00 160 ASP B O 1
ATOM 2608 N N . VAL B 1 162 ? 11.946 41.248 61.745 1.00 42.23 161 VAL B N 1
ATOM 2609 C CA . VAL B 1 162 ? 12.412 40.124 60.921 1.00 42.40 161 VAL B CA 1
ATOM 2610 C C . VAL B 1 162 ? 11.234 39.182 60.614 1.00 42.40 161 VAL B C 1
ATOM 2611 O O . VAL B 1 162 ? 10.582 38.651 61.539 1.00 42.25 161 VAL B O 1
ATOM 2615 N N . LYS B 1 163 ? 10.986 38.973 59.319 1.00 42.24 162 LYS B N 1
ATOM 2616 C CA . LYS B 1 163 ? 9.785 38.286 58.858 1.00 42.49 162 LYS B CA 1
ATOM 2617 C C . LYS B 1 163 ? 9.967 36.776 58.702 1.00 42.12 162 LYS B C 1
ATOM 2618 O O . LYS B 1 163 ? 8.975 36.050 58.597 1.00 42.61 162 LYS B O 1
ATOM 2624 N N . GLN B 1 164 ? 11.218 36.315 58.652 1.00 41.65 163 GLN B N 1
ATOM 2625 C CA . GLN B 1 164 ? 11.547 34.868 58.569 1.00 41.50 163 GLN B CA 1
ATOM 2626 C C . GLN B 1 164 ? 12.825 34.565 59.336 1.00 40.13 163 GLN B C 1
ATOM 2627 O O . GLN B 1 164 ? 13.678 35.437 59.491 1.00 40.07 163 GLN B O 1
ATOM 2633 N N . ARG B 1 165 ? 12.972 33.306 59.746 1.00 38.88 164 ARG B N 1
ATOM 2634 C CA . ARG B 1 165 ? 14.224 32.809 60.268 1.00 37.94 164 ARG B CA 1
ATOM 2635 C C . ARG B 1 165 ? 15.354 33.127 59.291 1.00 37.38 164 ARG B C 1
ATOM 2636 O O . ARG B 1 165 ? 15.209 32.957 58.080 1.00 37.48 164 ARG B O 1
ATOM 2644 N N . ILE B 1 166 ? 16.465 33.620 59.832 1.00 36.13 165 ILE B N 1
ATOM 2645 C CA . ILE B 1 166 ? 17.717 33.727 59.101 1.00 34.99 165 ILE B CA 1
ATOM 2646 C C . ILE B 1 166 ? 18.654 32.691 59.715 1.00 34.20 165 ILE B C 1
ATOM 2647 O O . ILE B 1 166 ? 18.855 32.697 60.937 1.00 33.69 165 ILE B O 1
ATOM 2652 N N . ASN B 1 167 ? 19.190 31.787 58.891 1.00 32.74 166 ASN B N 1
ATOM 2653 C CA . ASN B 1 167 ? 20.190 30.836 59.347 1.00 31.93 166 ASN B CA 1
ATOM 2654 C C . ASN B 1 167 ? 21.577 31.316 58.968 1.00 31.07 166 ASN B C 1
ATOM 2655 O O . ASN B 1 167 ? 21.774 31.835 57.873 1.00 30.15 166 ASN B O 1
ATOM 2660 N N . LEU B 1 168 ? 22.518 31.196 59.915 1.00 29.94 167 LEU B N 1
ATOM 2661 C CA . LEU B 1 168 ? 23.870 31.739 59.752 1.00 29.65 167 LEU B CA 1
ATOM 2662 C C . LEU B 1 168 ? 24.913 30.627 59.865 1.00 28.76 167 LEU B C 1
ATOM 2663 O O . LEU B 1 168 ? 24.623 29.591 60.418 1.00 28.62 167 LEU B O 1
ATOM 2668 N N . LYS B 1 169 ? 26.091 30.819 59.260 1.00 28.27 168 LYS B N 1
ATOM 2669 C CA . LYS B 1 169 ? 27.241 29.936 59.471 1.00 27.73 168 LYS B CA 1
ATOM 2670 C C . LYS B 1 169 ? 28.237 30.668 60.347 1.00 26.87 168 LYS B C 1
ATOM 2671 O O . LYS B 1 169 ? 28.729 31.678 59.960 1.00 27.13 168 LYS B O 1
ATOM 2685 N N . VAL B 1 171 ? 31.795 31.307 61.739 1.00 26.23 170 VAL B N 1
ATOM 2686 C CA . VAL B 1 171 ? 33.135 31.091 61.141 1.00 26.57 170 VAL B CA 1
ATOM 2687 C C . VAL B 1 171 ? 34.295 31.418 62.100 1.00 26.48 170 VAL B C 1
ATOM 2688 O O . VAL B 1 171 ? 35.375 30.832 61.958 1.00 25.84 170 VAL B O 1
ATOM 2692 N N . ASN B 1 172 ? 34.048 32.305 63.082 1.00 26.00 171 ASN B N 1
ATOM 2693 C CA . ASN B 1 172 ? 35.059 32.722 64.040 1.00 25.90 171 ASN B CA 1
ATOM 2694 C C . ASN B 1 172 ? 34.396 33.029 65.379 1.00 26.06 171 ASN B C 1
ATOM 2695 O O . ASN B 1 172 ? 33.263 33.528 65.428 1.00 26.41 171 ASN B O 1
ATOM 2700 N N . THR B 1 173 ? 35.086 32.668 66.450 1.00 25.60 172 THR B N 1
ATOM 2701 C CA . THR B 1 173 ? 34.717 33.051 67.798 1.00 26.13 172 THR B CA 1
ATOM 2702 C C . THR B 1 173 ? 36.022 33.523 68.495 1.00 26.26 172 THR B C 1
ATOM 2703 O O . THR B 1 173 ? 36.950 32.752 68.611 1.00 26.53 172 THR B O 1
ATOM 2707 N N . ARG B 1 174 ? 36.091 34.793 68.887 1.00 26.66 173 ARG B N 1
ATOM 2708 C CA . ARG B 1 174 ? 37.233 35.343 69.617 1.00 27.69 173 ARG B CA 1
ATOM 2709 C C . ARG B 1 174 ? 36.777 35.880 70.978 1.00 26.93 173 ARG B C 1
ATOM 2710 O O . ARG B 1 174 ? 35.735 36.491 71.083 1.00 28.02 173 ARG B O 1
ATOM 2718 N N . THR B 1 175 ? 37.567 35.661 72.016 1.00 27.18 174 THR B N 1
ATOM 2719 C CA . THR B 1 175 ? 37.272 36.163 73.361 1.00 27.31 174 THR B CA 1
ATOM 2720 C C . THR B 1 175 ? 38.284 37.251 73.776 1.00 27.58 174 THR B C 1
ATOM 2721 O O . THR B 1 175 ? 39.427 37.279 73.280 1.00 27.39 174 THR B O 1
ATOM 2725 N N . PHE B 1 176 ? 37.862 38.143 74.679 1.00 27.31 175 PHE B N 1
ATOM 2726 C CA . PHE B 1 176 ? 38.719 39.213 75.144 1.00 26.90 175 PHE B CA 1
ATOM 2727 C C . PHE B 1 176 ? 38.757 39.205 76.639 1.00 27.04 175 PHE B C 1
ATOM 2728 O O . PHE B 1 176 ? 37.933 38.557 77.283 1.00 27.56 175 PHE B O 1
ATOM 2736 N N . SER B 1 177 ? 39.772 39.855 77.189 1.00 27.20 176 SER B N 1
ATOM 2737 C CA . SER B 1 177 ? 39.975 39.894 78.639 1.00 27.26 176 SER B CA 1
ATOM 2738 C C . SER B 1 177 ? 38.882 40.714 79.349 1.00 26.62 176 SER B C 1
ATOM 2739 O O . SER B 1 177 ? 38.739 40.647 80.560 1.00 26.08 176 SER B O 1
ATOM 2742 N N . SER B 1 178 ? 38.154 41.511 78.569 1.00 26.60 177 SER B N 1
ATOM 2743 C CA . SER B 1 178 ? 36.987 42.265 79.040 1.00 26.21 177 SER B CA 1
ATOM 2744 C C . SER B 1 178 ? 35.731 41.440 79.157 1.00 25.36 177 SER B C 1
ATOM 2745 O O . SER B 1 178 ? 34.737 41.971 79.618 1.00 26.23 177 SER B O 1
ATOM 2748 N N . GLY B 1 179 ? 35.771 40.182 78.703 1.00 24.97 178 GLY B N 1
ATOM 2749 C CA . GLY B 1 179 ? 34.603 39.289 78.648 1.00 24.57 178 GLY B CA 1
ATOM 2750 C C . GLY B 1 179 ? 33.765 39.428 77.383 1.00 24.23 178 GLY B C 1
ATOM 2751 O O . GLY B 1 179 ? 32.789 38.685 77.194 1.00 23.99 178 GLY B O 1
ATOM 2752 N N . VAL B 1 180 ? 34.119 40.406 76.543 1.00 23.82 179 VAL B N 1
ATOM 2753 C CA . VAL B 1 180 ? 33.562 40.525 75.228 1.00 23.37 179 VAL B CA 1
ATOM 2754 C C . VAL B 1 180 ? 33.879 39.246 74.411 1.00 23.51 179 VAL B C 1
ATOM 2755 O O . VAL B 1 180 ? 34.977 38.672 74.530 1.00 23.56 179 VAL B O 1
ATOM 2759 N N . VAL B 1 181 ? 32.889 38.801 73.619 1.00 22.80 180 VAL B N 1
ATOM 2760 C CA . VAL B 1 181 ? 33.035 37.682 72.704 1.00 22.09 180 VAL B CA 1
ATOM 2761 C C . VAL B 1 181 ? 32.538 38.106 71.346 1.00 22.56 180 VAL B C 1
ATOM 2762 O O . VAL B 1 181 ? 31.350 38.442 71.181 1.00 21.86 180 VAL B O 1
ATOM 2766 N N . GLN B 1 182 ? 33.472 38.137 70.389 1.00 22.82 181 GLN B N 1
ATOM 2767 C CA . GLN B 1 182 ? 33.167 38.395 69.006 1.00 22.93 181 GLN B CA 1
ATOM 2768 C C . GLN B 1 182 ? 32.929 37.071 68.260 1.00 22.49 181 GLN B C 1
ATOM 2769 O O . GLN B 1 182 ? 33.845 36.255 68.089 1.00 22.25 181 GLN B O 1
ATOM 2775 N N . ILE B 1 183 ? 31.700 36.880 67.794 1.00 22.31 182 ILE B N 1
ATOM 2776 C CA . ILE B 1 183 ? 31.392 35.747 66.913 1.00 21.47 182 ILE B CA 1
ATOM 2777 C C . ILE B 1 183 ? 31.084 36.294 65.522 1.00 22.00 182 ILE B C 1
ATOM 2778 O O . ILE B 1 183 ? 30.240 37.170 65.345 1.00 23.14 182 ILE B O 1
ATOM 2783 N N . VAL B 1 184 ? 31.764 35.730 64.540 1.00 23.03 183 VAL B N 1
ATOM 2784 C CA . VAL B 1 184 ? 31.595 36.126 63.174 1.00 23.94 183 VAL B CA 1
ATOM 2785 C C . VAL B 1 184 ? 30.717 35.085 62.446 1.00 24.51 183 VAL B C 1
ATOM 2786 O O . VAL B 1 184 ? 30.986 33.889 62.515 1.00 24.14 183 VAL B O 1
ATOM 2790 N N . TYR B 1 185 ? 29.666 35.579 61.773 1.00 25.77 184 TYR B N 1
ATOM 2791 C CA . TYR B 1 185 ? 28.654 34.772 61.038 1.00 25.84 184 TYR B CA 1
ATOM 2792 C C . TYR B 1 185 ? 28.620 35.159 59.561 1.00 26.45 184 TYR B C 1
ATOM 2793 O O . TYR B 1 185 ? 28.767 36.335 59.236 1.00 25.45 184 TYR B O 1
ATOM 2802 N N . HIS B 1 186 ? 28.404 34.158 58.697 1.00 27.07 185 HIS B N 1
ATOM 2803 C CA . HIS B 1 186 ? 28.131 34.349 57.287 1.00 27.84 185 HIS B CA 1
ATOM 2804 C C . HIS B 1 186 ? 26.686 34.021 57.006 1.00 29.17 185 HIS B C 1
ATOM 2805 O O . HIS B 1 186 ? 26.164 32.994 57.507 1.00 27.56 185 HIS B O 1
ATOM 2812 N N . TRP B 1 187 ? 26.038 34.941 56.262 1.00 30.53 186 TRP B N 1
ATOM 2813 C CA A TRP B 1 187 ? 24.696 34.695 55.693 0.50 31.07 186 TRP B CA 1
ATOM 2814 C CA B TRP B 1 187 ? 24.710 34.737 55.730 0.50 31.06 186 TRP B CA 1
ATOM 2815 C C . TRP B 1 187 ? 24.925 34.197 54.299 1.00 31.93 186 TRP B C 1
ATOM 2816 O O . TRP B 1 187 ? 25.344 34.960 53.408 1.00 32.40 186 TRP B O 1
ATOM 2837 N N . ASN B 1 188 ? 24.654 32.903 54.114 1.00 33.05 187 ASN B N 1
ATOM 2838 C CA . ASN B 1 188 ? 25.021 32.116 52.903 1.00 33.74 187 ASN B CA 1
ATOM 2839 C C . ASN B 1 188 ? 23.820 31.845 51.988 1.00 33.69 187 ASN B C 1
ATOM 2840 O O . ASN B 1 188 ? 22.828 32.566 52.086 1.00 34.86 187 ASN B O 1
#

Sequence (340 aa):
GTNNLKQRRIILDLAVTLDGFIEGKNGEVDWCIDPDGFTDFLNQIDTILYGRKSFDLWGQYKELWKLVHSKKKYVFSRTQNEIDNQAIFINDNILEEVNKLKKNPGKDIWLYGGASLITTFINLGLVDEFRLSIHPVVLGEGKPLFIDVKQRINLKVNTRTFSSGVVQIVYHWGTNNLKQRRIILDLAVTLDGFIEGKNGEVDWCIDPDGFTDFLNQIDTILYGRKSFDLWGQYIEKELWKLVHSKKKYVFSRIFINDNILEEVNKLKKNPGKDIWLYGGASLITTFINLGLVDEFRRLSIHPVVLGEGKPLFIDVKQRINLKVNTRTFSSGVVQIVYHWWN

Nearest PDB structures (foldseek):
  2gd9-assembly1_A  TM=1.004E+00  e=1.099E-37  Bacillus subtilis
  2gd9-assembly1_B  TM=9.682E-01  e=1.097E-30  Bacillus subtilis
  3jtw-assembly2_B-3  TM=7.766E-01  e=9.618E-14  Pediococcus pentosaceus ATCC 25745
  3jtw-assembly1_A-2  TM=7.871E-01  e=9.020E-13  Pediococcus pentosaceus ATCC 25745
  7xh2-assembly1_A  TM=7.351E-01  e=1.092E-11  Pseudomonas fluorescens

Secondary structure (DSSP, 8-state):
---------EEEEEEE-TTSEEE-TTS--TT------HHHHHHTEEEEEEEHHHHHHHTT---HHHHHHHSEEEEE--EEETTTTEEE--HHHHHHHHHHHHHS--SEEEEEE-HHHHHHHHHTT---EEEEEE-SEE-SSSEESS-S--S-EE---EEEE-TTS-EEEEEE-/---------EEEEEEEETTSEEE-TT---TT------HHHHHHHEEEEEEEHHHHHHHTT---HHHHHHHHTSEEEEE-----HHHHHHHHHHHHTS--SEEEEEE-HHHHHHHHHTT---EEEEEEESEE-SSSEESS-S--S-EE---EEEE-TTS-EEEEEE--

B-factor: mean 35.14, std 8.45, range [12.37, 72.53]

Radius of gyration: 22.77 Å; Cα contacts (8 Å, |Δi|>4): 643; chains: 2; bounding box: 54×55×79 Å